Protein AF-0000000075969179 (afdb_homodimer)

Foldseek 3Di:
DDPPPPVAKDWQDKCVVQNFADVRCCVRQQPDFAWKWKWWAFPPGWIKIWTAGGGDDADLFFFGAQATFIWTPPPDTDTPDGGTRFWHAHQDDPPGFHDTFGDDDPVQTQWGQHNGNQWIDGRNNITGTDIMIMMGDDDPDDPVVVVVVVVVVVVVVVVVVVVVVVVVCCVVCVVVVVVVVVVVVVVVD/DDPPPPVAKDWQDKCVVQNFADVRCCVRQQPDFAWKWKWWAFPPGWIKIWTAGGGDDADLFFFGAQATFIWTPPPDTDTPDGGTRFWHAHQDDPPGFHDTFGDDDPVQTQWGQHNGNQWIDGRNNITGTDIMIMMGDDDPDDPVVVVVVVVVVVVVVVVVVVVVVVVVCCVVCVVVVVVVVVVVVVVVD

Solvent-accessible surface area (backbone atoms only — not comparable to full-atom values): 19592 Å² total; per-residue (Å²): 138,76,46,72,50,68,87,66,52,41,83,47,40,44,20,88,81,67,44,76,32,54,66,52,48,49,68,43,44,51,75,45,88,31,22,31,40,37,37,41,32,29,53,93,68,32,28,34,33,42,38,36,63,46,45,64,58,81,36,99,53,63,34,62,49,65,56,15,34,38,31,31,50,31,68,49,63,33,69,71,45,72,28,49,40,21,38,33,26,19,87,75,63,77,98,46,82,43,24,44,33,32,30,80,39,85,91,64,30,44,32,39,27,39,57,69,45,48,37,36,22,51,51,76,39,78,24,49,42,74,40,43,38,31,33,36,57,44,68,93,62,51,68,69,57,23,51,50,50,51,51,49,52,54,51,49,29,52,50,51,51,50,52,49,53,50,50,48,46,33,69,74,34,49,64,57,46,50,47,52,57,55,49,52,58,58,66,78,103,136,76,46,73,49,69,87,67,52,41,82,45,40,44,21,88,82,68,43,77,31,55,68,50,45,51,67,40,45,52,75,43,87,32,21,31,41,37,36,38,32,30,52,91,68,32,27,35,33,40,36,35,62,46,45,64,60,81,38,98,54,62,33,62,50,63,56,16,35,36,32,31,50,31,68,49,60,34,70,70,45,72,28,50,38,21,38,34,26,19,89,75,63,80,97,47,84,43,25,44,35,32,30,81,40,86,90,63,29,43,32,39,27,38,57,71,44,48,38,36,22,50,51,76,40,80,24,50,43,74,41,43,39,29,32,36,57,45,68,94,61,51,67,69,58,24,51,51,51,50,51,49,51,54,52,49,29,53,50,50,50,50,51,49,53,49,51,48,47,35,70,75,34,49,63,58,44,51,49,51,57,54,49,53,58,60,66,78,105

Structure (mmCIF, N/CA/C/O backbone):
data_AF-0000000075969179-model_v1
#
loop_
_entity.id
_entity.type
_entity.pdbx_description
1 polymer 'TLDc domain-containing protein'
#
loop_
_atom_site.group_PDB
_atom_site.id
_atom_site.type_symbol
_atom_site.label_atom_id
_atom_site.label_alt_id
_atom_site.label_comp_id
_atom_site.label_asym_id
_atom_site.label_entity_id
_atom_site.label_seq_id
_atom_site.pdbx_PDB_ins_code
_atom_site.Cartn_x
_atom_site.Cartn_y
_atom_site.Cartn_z
_atom_site.occupancy
_atom_site.B_iso_or_equiv
_atom_site.auth_seq_id
_atom_site.auth_comp_id
_atom_site.auth_asym_id
_atom_site.auth_atom_id
_atom_site.pdbx_PDB_model_num
ATOM 1 N N . MET A 1 1 ? -0.265 6.973 -24.328 1 23.42 1 MET A N 1
ATOM 2 C CA . MET A 1 1 ? 0.681 6.082 -23.672 1 23.42 1 MET A CA 1
ATOM 3 C C . MET A 1 1 ? 0.375 5.973 -22.172 1 23.42 1 MET A C 1
ATOM 5 O O . MET A 1 1 ? 0.407 6.973 -21.453 1 23.42 1 MET A O 1
ATOM 9 N N . GLY A 1 2 ? -0.542 5.09 -21.688 1 31.56 2 GLY A N 1
ATOM 10 C CA . GLY A 1 2 ? -1.578 4.871 -20.688 1 31.56 2 GLY A CA 1
ATOM 11 C C . GLY A 1 2 ? -1.031 4.723 -19.281 1 31.56 2 GLY A C 1
ATOM 12 O O . GLY A 1 2 ? 0.022 4.117 -19.078 1 31.56 2 GLY A O 1
ATOM 13 N N . LEU A 1 3 ? -1.082 5.77 -18.453 1 37.41 3 LEU A N 1
ATOM 14 C CA . LEU A 1 3 ? -0.806 5.852 -17.031 1 37.41 3 LEU A CA 1
ATOM 15 C C . LEU A 1 3 ? -1.217 4.562 -16.328 1 37.41 3 LEU A C 1
ATOM 17 O O . LEU A 1 3 ? -2.398 4.211 -16.297 1 37.41 3 LEU A O 1
ATOM 21 N N . ILE A 1 4 ? -0.575 3.43 -16.594 1 42.53 4 ILE A N 1
ATOM 22 C CA . ILE A 1 4 ? -1.149 2.133 -16.25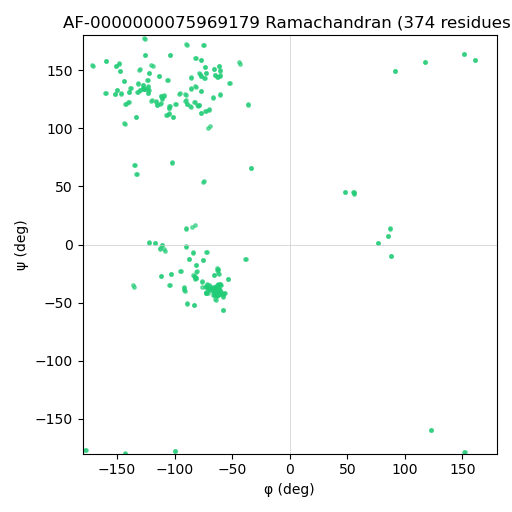 1 42.53 4 ILE A CA 1
ATOM 23 C C . ILE A 1 4 ? -1.022 1.892 -14.742 1 42.53 4 ILE A C 1
ATOM 25 O O . ILE A 1 4 ? 0.087 1.772 -14.219 1 42.53 4 ILE A O 1
ATOM 29 N N . CYS A 1 5 ? -1.586 2.965 -13.719 1 53.72 5 CYS A N 1
ATOM 30 C CA . CYS A 1 5 ? -2.01 2.303 -12.492 1 53.72 5 CYS A CA 1
ATOM 31 C C . CYS A 1 5 ? -2.777 1.022 -12.797 1 53.72 5 CYS A C 1
ATOM 33 O O . CYS A 1 5 ? -3.203 0.806 -13.938 1 53.72 5 CYS A O 1
ATOM 35 N N . PRO A 1 6 ? -2.746 0.126 -11.797 1 59.62 6 PRO A N 1
ATOM 36 C CA . PRO A 1 6 ? -3.609 -0.995 -12.18 1 59.62 6 PRO A CA 1
ATOM 37 C C . PRO A 1 6 ? -4.848 -0.549 -12.953 1 59.62 6 PRO A C 1
ATOM 39 O O . PRO A 1 6 ? -5.41 0.51 -12.672 1 59.62 6 PRO A O 1
ATOM 42 N N . SER A 1 7 ? -4.957 -1.032 -14.109 1 61.38 7 SER A N 1
ATOM 43 C CA . SER A 1 7 ? -5.906 -0.65 -15.148 1 61.38 7 SER A CA 1
ATOM 44 C C . SER A 1 7 ? -7.273 -0.332 -14.555 1 61.38 7 SER A C 1
ATOM 46 O O . SER A 1 7 ? -8.062 0.401 -15.164 1 61.38 7 SER A O 1
ATOM 48 N N . HIS A 1 8 ? -7.473 -0.67 -13.305 1 72 8 HIS A N 1
ATOM 49 C CA . HIS A 1 8 ? -8.836 -0.497 -12.812 1 72 8 HIS A CA 1
ATOM 50 C C . HIS A 1 8 ? -8.914 0.632 -11.789 1 72 8 HIS A C 1
ATOM 52 O O . HIS A 1 8 ? -10 0.965 -11.305 1 72 8 HIS A O 1
ATOM 58 N N . TRP A 1 9 ? -7.832 1.282 -11.477 1 79.38 9 TRP A N 1
ATOM 59 C CA . TRP A 1 9 ? -7.879 2.385 -10.516 1 79.38 9 TRP A CA 1
ATOM 60 C C . TRP A 1 9 ? -8.406 3.654 -11.18 1 79.38 9 TRP A C 1
ATOM 62 O O . TRP A 1 9 ? -8.188 3.883 -12.367 1 79.38 9 TRP A O 1
ATOM 72 N N . VAL A 1 10 ? -9.125 4.484 -10.406 1 85.06 10 VAL A N 1
ATOM 73 C CA . VAL A 1 10 ? -9.68 5.727 -10.93 1 85.06 10 VAL A CA 1
ATOM 74 C C . VAL A 1 10 ? -9.188 6.906 -10.094 1 85.06 10 VAL A C 1
ATOM 76 O O . VAL A 1 10 ? -9.125 6.82 -8.859 1 85.06 10 VAL A O 1
ATOM 79 N N . LEU A 1 11 ? -8.734 7.961 -10.773 1 88.62 11 LEU A N 1
ATOM 80 C CA . LEU A 1 11 ? -8.367 9.195 -10.086 1 88.62 11 LEU A CA 1
ATOM 81 C C . LEU A 1 11 ? -9.602 9.938 -9.594 1 88.62 11 LEU A C 1
ATOM 83 O O . LEU A 1 11 ? -10.406 10.422 -10.398 1 88.62 11 LEU A O 1
ATOM 87 N N . LEU A 1 12 ? -9.75 10.055 -8.336 1 93.31 12 LEU A N 1
ATOM 88 C CA . LEU A 1 12 ? -10.922 10.703 -7.746 1 93.31 12 LEU A CA 1
ATOM 89 C C . LEU A 1 12 ? -10.672 12.188 -7.527 1 93.31 12 LEU A C 1
ATOM 91 O O . LEU A 1 12 ? -11.594 13 -7.664 1 93.31 12 LEU A O 1
ATOM 95 N N . TYR A 1 13 ? -9.461 12.523 -7.141 1 95.25 13 TYR A N 1
ATOM 96 C CA . TYR A 1 13 ? -9.117 13.891 -6.758 1 95.25 13 TYR A CA 1
ATOM 97 C C . TYR A 1 13 ? -7.641 14.172 -7.027 1 95.25 13 TYR A C 1
ATOM 99 O O . TYR A 1 13 ? -6.773 13.367 -6.684 1 95.25 13 TYR A O 1
ATOM 107 N N . ASN A 1 14 ? -7.371 15.219 -7.676 1 93.75 14 ASN A N 1
ATOM 108 C CA . ASN A 1 14 ? -6.043 15.781 -7.895 1 93.75 14 ASN A CA 1
ATOM 109 C C . ASN A 1 14 ? -6.023 17.281 -7.637 1 93.75 14 ASN A C 1
ATOM 111 O O . ASN A 1 14 ? -6.574 18.062 -8.422 1 93.75 14 ASN A O 1
ATOM 115 N N . SER A 1 15 ? -5.395 17.547 -6.605 1 95.81 15 SER A N 1
ATOM 116 C CA . SER A 1 15 ? -5.445 18.938 -6.176 1 95.81 15 SER A CA 1
ATOM 117 C C . SER A 1 15 ? -4.738 19.859 -7.172 1 95.81 15 SER A C 1
ATOM 119 O O . SER A 1 15 ? -4.988 21.062 -7.199 1 95.81 15 SER A O 1
ATOM 121 N N . ARG A 1 16 ? -3.805 19.391 -7.922 1 92.06 16 ARG A N 1
ATOM 122 C CA . ARG A 1 16 ? -3.152 20.203 -8.938 1 92.06 16 ARG A CA 1
ATOM 123 C C . ARG A 1 16 ? -4.156 20.688 -9.984 1 92.06 16 ARG A C 1
ATOM 125 O O . ARG A 1 16 ? -4.039 21.812 -10.492 1 92.06 16 ARG A O 1
ATOM 132 N N . ASP A 1 17 ? -5.09 19.875 -10.234 1 93.31 17 ASP A N 1
ATOM 133 C CA . ASP A 1 17 ? -6.102 20.188 -11.234 1 93.31 17 ASP A CA 1
ATOM 134 C C . ASP A 1 17 ? -7.305 20.875 -10.602 1 93.31 17 ASP A C 1
ATOM 136 O O . ASP A 1 17 ? -7.867 21.812 -11.18 1 93.31 17 ASP A O 1
ATOM 140 N N . GLN A 1 18 ? -7.664 20.406 -9.406 1 96.12 18 GLN A N 1
ATOM 141 C CA . GLN A 1 18 ? -8.961 20.781 -8.852 1 96.12 18 GLN A CA 1
ATOM 142 C C . GLN A 1 18 ? -8.797 21.75 -7.676 1 96.12 18 GLN A C 1
ATOM 144 O O . GLN A 1 18 ? -9.789 22.219 -7.117 1 96.12 18 GLN A O 1
ATOM 149 N N . GLY A 1 19 ? -7.516 21.969 -7.305 1 96.5 19 GLY A N 1
ATOM 150 C CA . GLY A 1 19 ? -7.25 22.875 -6.199 1 96.5 19 GLY A CA 1
ATOM 151 C C . GLY A 1 19 ? -7.188 22.188 -4.855 1 96.5 19 GLY A C 1
ATOM 152 O O . GLY A 1 19 ? -7.867 21.172 -4.645 1 96.5 19 GLY A O 1
ATOM 153 N N . LEU A 1 20 ? -6.387 22.75 -4.008 1 97.12 20 LEU A N 1
ATOM 154 C CA . LEU A 1 20 ? -6.25 22.234 -2.648 1 97.12 20 LEU A CA 1
ATOM 155 C C . LEU A 1 20 ? -7.316 22.828 -1.732 1 97.12 20 LEU A C 1
ATOM 157 O O . LEU A 1 20 ? -7.562 24.031 -1.76 1 97.12 20 LEU A O 1
ATOM 161 N N . GLY A 1 21 ? -7.969 21.938 -0.895 1 97.94 21 GLY A N 1
ATOM 162 C CA . GLY A 1 21 ? -8.945 22.422 0.064 1 97.94 21 GLY A CA 1
ATOM 163 C C . GLY A 1 21 ? -9.883 21.328 0.562 1 97.94 21 GLY A C 1
ATOM 164 O O . GLY A 1 21 ? -10.164 20.375 -0.154 1 97.94 21 GLY A O 1
ATOM 165 N N . ALA A 1 22 ? -10.445 21.625 1.694 1 97.56 22 ALA A N 1
ATOM 166 C CA . ALA A 1 22 ? -11.32 20.641 2.328 1 97.56 22 ALA A CA 1
ATOM 167 C C . ALA A 1 22 ? -12.578 20.422 1.5 1 97.56 22 ALA A C 1
ATOM 169 O O . ALA A 1 22 ? -13.008 19.281 1.303 1 97.56 22 ALA A O 1
ATOM 170 N N . ASN A 1 23 ? -13.141 21.453 1.025 1 96.56 23 ASN A N 1
ATOM 171 C CA . ASN A 1 23 ? -14.367 21.344 0.245 1 96.56 23 ASN A CA 1
ATOM 172 C C . ASN A 1 23 ? -14.141 20.578 -1.054 1 96.56 23 ASN A C 1
ATOM 174 O O . ASN A 1 23 ? -14.969 19.75 -1.446 1 96.56 23 ASN A O 1
ATOM 178 N N . ARG A 1 24 ? -13.086 20.969 -1.727 1 97.12 24 ARG A N 1
ATOM 179 C CA . ARG A 1 24 ? -12.75 20.266 -2.961 1 97.12 24 ARG A CA 1
ATOM 180 C C . ARG A 1 24 ? -12.469 18.797 -2.693 1 97.12 24 ARG A C 1
ATOM 182 O O . ARG A 1 24 ? -12.938 17.922 -3.43 1 97.12 24 ARG A O 1
ATOM 189 N N . PHE A 1 25 ? -11.766 18.516 -1.659 1 98 25 PHE A N 1
ATOM 190 C CA . PHE A 1 25 ? -11.477 17.141 -1.267 1 98 25 PHE A CA 1
ATOM 191 C C . PHE A 1 25 ? -12.758 16.344 -1.044 1 98 25 PHE A C 1
ATOM 193 O O . PHE A 1 25 ? -12.969 15.305 -1.657 1 98 25 PHE A O 1
ATOM 200 N N . THR A 1 26 ? -13.578 16.859 -0.167 1 97.62 26 THR A N 1
ATOM 201 C CA . THR A 1 26 ? -14.789 16.125 0.206 1 97.62 26 THR A CA 1
ATOM 202 C C . THR A 1 26 ? -15.711 15.969 -0.997 1 97.62 26 THR A C 1
ATOM 204 O O . THR A 1 26 ? -16.328 14.914 -1.181 1 97.62 26 THR A O 1
ATOM 207 N N . HIS A 1 27 ? -15.781 16.953 -1.851 1 97.06 27 HIS A N 1
ATOM 208 C CA . HIS A 1 27 ? -16.625 16.922 -3.037 1 97.06 27 HIS A CA 1
ATOM 209 C C . HIS A 1 27 ? -16.234 15.766 -3.959 1 97.06 27 HIS A C 1
ATOM 211 O O . HIS A 1 27 ? -17.109 15.109 -4.527 1 97.06 27 HIS A O 1
ATOM 217 N N . HIS A 1 28 ? -15.031 15.516 -4.082 1 97.19 28 HIS A N 1
ATOM 218 C CA . HIS A 1 28 ? -14.547 14.562 -5.074 1 97.19 28 HIS A CA 1
ATOM 219 C C . HIS A 1 28 ? -14.367 13.172 -4.469 1 97.19 28 HIS A C 1
ATOM 221 O O . HIS A 1 28 ? -14.453 12.164 -5.172 1 97.19 28 HIS A O 1
ATOM 227 N N . VAL A 1 29 ? -14.203 13.078 -3.166 1 97.31 29 VAL A N 1
ATOM 228 C CA . VAL A 1 29 ? -13.742 11.828 -2.559 1 97.31 29 VAL A CA 1
ATOM 229 C C . VAL A 1 29 ? -14.914 11.125 -1.882 1 97.31 29 VAL A C 1
ATOM 231 O O . VAL A 1 29 ? -15.023 9.898 -1.937 1 97.31 29 VAL A O 1
ATOM 234 N N . LEU A 1 30 ? -15.828 11.844 -1.316 1 96.5 30 LEU A N 1
ATOM 235 C CA . LEU A 1 30 ? -16.828 11.25 -0.444 1 96.5 30 LEU A CA 1
ATOM 236 C C . LEU A 1 30 ? -17.891 10.5 -1.258 1 96.5 30 LEU A C 1
ATOM 238 O O . LEU A 1 30 ? -18.641 9.688 -0.716 1 96.5 30 LEU A O 1
ATOM 242 N N . ASN A 1 31 ? -17.922 10.703 -2.516 1 92.94 31 ASN A N 1
ATOM 243 C CA . ASN A 1 31 ? -18.922 10.016 -3.33 1 92.94 31 ASN A CA 1
ATOM 244 C C . ASN A 1 31 ? -18.422 8.648 -3.793 1 92.94 31 ASN A C 1
ATOM 246 O O . ASN A 1 31 ? -19.188 7.871 -4.367 1 92.94 31 ASN A O 1
ATOM 250 N N . TYR A 1 32 ? -17.266 8.438 -3.646 1 93.19 32 TYR A N 1
ATOM 251 C CA . TYR A 1 32 ? -16.703 7.137 -4.008 1 93.19 32 TYR A CA 1
ATOM 252 C C . TYR A 1 32 ? -16.922 6.121 -2.889 1 93.19 32 TYR A C 1
ATOM 254 O O . TYR A 1 32 ? -16.484 6.34 -1.757 1 93.19 32 TYR A O 1
ATOM 262 N N . ARG A 1 33 ? -17.594 5 -3.221 1 89.62 33 ARG A N 1
ATOM 263 C CA . ARG A 1 33 ? -17.969 4 -2.225 1 89.62 33 ARG A CA 1
ATOM 264 C C . ARG A 1 33 ? -17.031 2.791 -2.287 1 89.62 33 ARG A C 1
ATOM 266 O O . ARG A 1 33 ? -17.469 1.683 -2.604 1 89.62 33 ARG A O 1
ATOM 273 N N . GLY A 1 34 ? -15.82 2.951 -1.893 1 88.88 34 GLY A N 1
ATOM 274 C CA . GLY A 1 34 ? -14.875 1.843 -1.932 1 88.88 34 GLY A CA 1
ATOM 275 C C . GLY A 1 34 ? -13.516 2.195 -1.363 1 88.88 34 GLY A C 1
ATOM 276 O O . GLY A 1 34 ? -13.336 3.271 -0.788 1 88.88 34 GLY A O 1
ATOM 277 N N . PRO A 1 35 ? -12.586 1.202 -1.449 1 90.81 35 PRO A N 1
ATOM 278 C CA . PRO A 1 35 ? -11.227 1.442 -0.971 1 90.81 35 PRO A CA 1
ATOM 279 C C . PRO A 1 35 ? -10.492 2.51 -1.782 1 90.81 35 PRO A C 1
ATOM 281 O O . PRO A 1 35 ? -10.742 2.652 -2.984 1 90.81 35 PRO A O 1
ATOM 284 N N . SER A 1 36 ? -9.664 3.256 -1.126 1 92 36 SER A N 1
ATOM 285 C CA . SER A 1 36 ? -8.953 4.332 -1.81 1 92 36 SER A CA 1
ATOM 286 C C . SER A 1 36 ? -7.574 4.559 -1.198 1 92 36 SER A C 1
ATOM 288 O O . SER A 1 36 ? -7.32 4.156 -0.06 1 92 36 SER A O 1
ATOM 290 N N . LEU A 1 37 ? -6.699 5.098 -1.964 1 90.5 37 LEU A N 1
ATOM 291 C CA . LEU A 1 37 ? -5.387 5.578 -1.546 1 90.5 37 LEU A CA 1
ATOM 292 C C . LEU A 1 37 ? -5.309 7.098 -1.649 1 90.5 37 LEU A C 1
ATOM 294 O O . LEU A 1 37 ? -5.566 7.668 -2.713 1 90.5 37 LEU A O 1
ATOM 298 N N . THR A 1 38 ? -5.027 7.734 -0.549 1 96.12 38 THR A N 1
ATOM 299 C CA . THR A 1 38 ? -4.828 9.18 -0.508 1 96.12 38 THR A CA 1
ATOM 300 C C . THR A 1 38 ? -3.348 9.516 -0.377 1 96.12 38 THR A C 1
ATOM 302 O O . THR A 1 38 ? -2.732 9.242 0.655 1 96.12 38 THR A O 1
ATOM 305 N N . PHE A 1 39 ? -2.82 10.094 -1.376 1 93.5 39 PHE A N 1
ATOM 306 C CA . PHE A 1 39 ? -1.424 10.508 -1.379 1 93.5 39 PHE A CA 1
ATOM 307 C C . PHE A 1 39 ? -1.298 11.977 -0.98 1 93.5 39 PHE A C 1
ATOM 309 O O . PHE A 1 39 ? -2.01 12.836 -1.51 1 93.5 39 PHE A O 1
ATOM 316 N N . LEU A 1 40 ? -0.433 12.234 -0.042 1 96.88 40 LEU A N 1
ATOM 317 C CA . LEU A 1 40 ? -0.153 13.57 0.461 1 96.88 40 LEU A CA 1
ATOM 318 C C . LEU A 1 40 ? 1.286 13.977 0.162 1 96.88 40 LEU A C 1
ATOM 320 O O . LEU A 1 40 ? 2.227 13.305 0.585 1 96.88 40 LEU A O 1
ATOM 324 N N . GLN A 1 41 ? 1.357 15.062 -0.518 1 95.12 41 GLN A N 1
ATOM 325 C CA . GLN A 1 41 ? 2.684 15.586 -0.835 1 95.12 41 GLN A CA 1
ATOM 326 C C . GLN A 1 41 ? 3.027 16.781 0.038 1 95.12 41 GLN A C 1
ATOM 328 O O . GLN A 1 41 ? 2.303 17.781 0.041 1 95.12 41 GLN A O 1
ATOM 333 N N . GLY A 1 42 ? 4.082 16.609 0.78 1 95.88 42 GLY A N 1
ATOM 334 C CA . GLY A 1 42 ? 4.562 17.719 1.604 1 95.88 42 GLY A CA 1
ATOM 335 C C . GLY A 1 42 ? 5.793 18.391 1.033 1 95.88 42 GLY A C 1
ATOM 336 O O . GLY A 1 42 ? 6.441 17.859 0.135 1 95.88 42 GLY A O 1
ATOM 337 N N . GLU A 1 43 ? 6.027 19.562 1.543 1 96.31 43 GLU A N 1
ATOM 338 C CA . GLU A 1 43 ? 7.246 20.297 1.187 1 96.31 43 GLU A CA 1
ATOM 339 C C . GLU A 1 43 ? 8.492 19.5 1.591 1 96.31 43 GLU A C 1
ATOM 341 O O . GLU A 1 43 ? 8.461 18.734 2.555 1 96.31 43 GLU A O 1
ATOM 346 N N . GLY A 1 44 ? 9.555 19.703 0.814 1 90.69 44 GLY A N 1
ATOM 347 C CA . GLY A 1 44 ? 10.797 19.031 1.133 1 90.69 44 GLY A CA 1
ATOM 348 C C . GLY A 1 44 ? 10.883 17.625 0.559 1 90.69 44 GLY A C 1
ATOM 349 O O . GLY A 1 44 ? 11.758 16.844 0.929 1 90.69 44 GLY A O 1
ATOM 350 N N . GLY A 1 45 ? 9.922 17.266 -0.253 1 88.25 45 GLY A N 1
ATOM 351 C CA . GLY A 1 45 ? 9.992 16 -0.975 1 88.25 45 GLY A CA 1
ATOM 352 C C . GLY A 1 45 ? 9.438 14.828 -0.187 1 88.25 45 GLY A C 1
ATOM 353 O O . GLY A 1 45 ? 9.664 13.672 -0.541 1 88.25 45 GLY A O 1
ATOM 354 N N . VAL A 1 46 ? 8.695 15.125 0.907 1 91.19 46 VAL A N 1
ATOM 355 C CA . VAL A 1 46 ? 8.086 14.039 1.672 1 91.19 46 VAL A CA 1
ATOM 356 C C . VAL A 1 46 ? 6.742 13.656 1.059 1 91.19 46 VAL A C 1
ATOM 358 O O . VAL A 1 46 ? 6.051 14.508 0.492 1 91.19 46 VAL A O 1
ATOM 361 N N . GLU A 1 47 ? 6.457 12.383 1.098 1 93.25 47 GLU A N 1
ATOM 362 C CA . GLU A 1 47 ? 5.188 11.867 0.59 1 93.25 47 GLU A CA 1
ATOM 363 C C . GLU A 1 47 ? 4.617 10.797 1.515 1 93.25 47 GLU A C 1
ATOM 365 O O . GLU A 1 47 ? 5.34 9.906 1.966 1 93.25 47 GLU A O 1
ATOM 370 N N . PHE A 1 48 ? 3.328 10.922 1.765 1 95.25 48 PHE A N 1
ATOM 371 C CA . PHE A 1 48 ? 2.619 9.961 2.605 1 95.25 48 PHE A CA 1
ATOM 372 C C . PHE A 1 48 ? 1.406 9.398 1.876 1 95.25 48 PHE A C 1
ATOM 374 O O . PHE A 1 48 ? 0.965 9.953 0.869 1 95.25 48 PHE A O 1
ATOM 381 N N . CYS A 1 49 ? 0.925 8.297 2.395 1 94.12 49 CYS A N 1
ATOM 382 C CA . CYS A 1 49 ? -0.276 7.676 1.852 1 94.12 49 CYS A CA 1
ATOM 383 C C . CYS A 1 49 ? -1.175 7.16 2.969 1 94.12 49 CYS A C 1
ATOM 385 O O . CYS A 1 49 ? -0.693 6.562 3.936 1 94.12 49 CYS A O 1
ATOM 387 N N . ILE A 1 50 ? -2.367 7.492 2.869 1 97.25 50 ILE A N 1
ATOM 388 C CA . ILE A 1 50 ? -3.404 6.91 3.711 1 97.25 50 ILE A CA 1
ATOM 389 C C . ILE A 1 50 ? -4.223 5.902 2.902 1 97.25 50 ILE A C 1
ATOM 391 O O . ILE A 1 50 ? -4.855 6.266 1.909 1 97.25 50 ILE A O 1
ATOM 395 N N . ALA A 1 51 ? -4.156 4.711 3.342 1 93.69 51 ALA A N 1
ATOM 396 C CA . ALA A 1 51 ? -4.914 3.654 2.678 1 93.69 51 ALA A CA 1
ATOM 397 C C . ALA A 1 51 ? -6.207 3.352 3.432 1 93.69 51 ALA A C 1
ATOM 399 O O . ALA A 1 51 ? -6.172 2.941 4.594 1 93.69 51 ALA A O 1
ATOM 400 N N . ALA A 1 52 ? -7.281 3.51 2.781 1 95.25 52 ALA A N 1
ATOM 401 C CA . ALA A 1 52 ? -8.602 3.23 3.34 1 95.25 52 ALA A CA 1
ATOM 402 C C . ALA A 1 52 ? -9.242 2.02 2.662 1 95.25 52 ALA A C 1
ATOM 404 O O . ALA A 1 52 ? -9.391 1.996 1.438 1 95.25 52 ALA A O 1
ATOM 405 N N . THR A 1 53 ? -9.664 1.087 3.486 1 89.12 53 THR A N 1
ATOM 406 C CA . THR A 1 53 ? -10.242 -0.129 2.924 1 89.12 53 THR A CA 1
ATOM 407 C C . THR A 1 53 ? -11.703 0.093 2.539 1 89.12 53 THR A C 1
ATOM 409 O O . THR A 1 53 ? -12.281 -0.698 1.789 1 89.12 53 THR A O 1
ATOM 412 N N . ASP A 1 54 ? -12.305 1.177 3.086 1 90.69 54 ASP A N 1
ATOM 413 C CA . ASP A 1 54 ? -13.695 1.531 2.838 1 90.69 54 ASP A CA 1
ATOM 414 C C . ASP A 1 54 ? -13.82 2.975 2.354 1 90.69 54 ASP A C 1
ATOM 416 O O . ASP A 1 54 ? -12.812 3.674 2.209 1 90.69 54 ASP A O 1
ATOM 420 N N . GLU A 1 55 ? -15.078 3.344 2.059 1 93.38 55 GLU A N 1
ATOM 421 C CA . GLU A 1 55 ? -15.328 4.73 1.673 1 93.38 55 GLU A CA 1
ATOM 422 C C . GLU A 1 55 ? -14.938 5.691 2.789 1 93.38 55 GLU A C 1
ATOM 424 O O . GLU A 1 55 ? -15.062 5.367 3.973 1 93.38 55 GLU A O 1
ATOM 429 N N . TRP A 1 56 ? -14.43 6.844 2.381 1 96.75 56 TRP A N 1
ATOM 430 C CA . TRP A 1 56 ? -14.219 7.91 3.352 1 96.75 56 TRP A CA 1
ATOM 431 C C . TRP A 1 56 ? -15.531 8.359 3.973 1 96.75 56 TRP A C 1
ATOM 433 O O . TRP A 1 56 ? -16.562 8.414 3.289 1 96.75 56 TRP A O 1
ATOM 443 N N . LYS A 1 57 ? -15.477 8.703 5.254 1 96.06 57 LYS A N 1
ATOM 444 C CA . LYS A 1 57 ? -16.641 9.141 6.012 1 96.06 57 LYS A CA 1
ATOM 445 C C . LYS A 1 57 ? -16.344 10.414 6.801 1 96.06 57 LYS A C 1
ATOM 447 O O . LYS A 1 57 ? -15.289 10.523 7.43 1 96.06 57 LYS A O 1
ATOM 452 N N . GLU A 1 58 ? -17.203 11.297 6.656 1 96.88 58 GLU A N 1
ATOM 453 C CA . GLU A 1 58 ? -17.125 12.453 7.547 1 96.88 58 GLU A CA 1
ATOM 454 C C . GLU A 1 58 ? -17.719 12.141 8.914 1 96.88 58 GLU A C 1
ATOM 456 O O . GLU A 1 58 ? -18.891 11.766 9.023 1 96.88 58 GLU A O 1
ATOM 461 N N . SER A 1 59 ? -16.906 12.242 9.906 1 97.25 59 SER A N 1
ATOM 462 C CA . SER A 1 59 ? -17.328 11.922 11.266 1 97.25 59 SER A CA 1
ATOM 463 C C . SER A 1 59 ? -16.406 12.578 12.297 1 97.25 59 SER A C 1
ATOM 465 O O . SER A 1 59 ? -15.281 12.953 11.969 1 97.25 59 SER A O 1
ATOM 467 N N . ASN A 1 60 ? -16.953 12.742 13.531 1 97.62 60 ASN A N 1
ATOM 468 C CA . ASN A 1 60 ? -16.094 13.156 14.633 1 97.62 60 ASN A CA 1
ATOM 469 C C . ASN A 1 60 ? -15.508 11.945 15.359 1 97.62 60 ASN A C 1
ATOM 471 O O . ASN A 1 60 ? -14.953 12.086 16.453 1 97.62 60 ASN A O 1
ATOM 475 N N . HIS A 1 61 ? -15.617 10.766 14.727 1 98 61 HIS A N 1
ATOM 476 C CA . HIS A 1 61 ? -15.055 9.531 15.266 1 98 61 HIS A CA 1
ATOM 477 C C . HIS A 1 61 ? -14.062 8.898 14.289 1 98 61 HIS A C 1
ATOM 479 O O . HIS A 1 61 ? -14.258 8.977 13.07 1 98 61 HIS A O 1
ATOM 485 N N . TYR A 1 62 ? -13.078 8.266 14.922 1 98.44 62 TYR A N 1
ATOM 486 C CA . TYR A 1 62 ? -12.164 7.473 14.109 1 98.44 62 TYR A CA 1
ATOM 487 C C . TYR A 1 62 ? -12.828 6.188 13.633 1 98.44 62 TYR A C 1
ATOM 489 O O . TYR A 1 62 ? -13.617 5.582 14.359 1 98.44 62 TYR A O 1
ATOM 497 N N . TRP A 1 63 ? -12.492 5.852 12.461 1 97.81 63 TRP A N 1
ATOM 498 C CA . TRP A 1 63 ? -13.117 4.695 11.836 1 97.81 63 TRP A CA 1
ATOM 499 C C . TRP A 1 63 ? -12.117 3.918 10.992 1 97.81 63 TRP A C 1
ATOM 501 O O . TRP A 1 63 ? -10.938 4.281 10.93 1 97.81 63 TRP A O 1
ATOM 511 N N . GLY A 1 64 ? -12.508 2.863 10.367 1 95.12 64 GLY A N 1
ATOM 512 C CA . GLY A 1 64 ? -11.695 2.037 9.5 1 95.12 64 GLY A CA 1
ATOM 513 C C . GLY A 1 64 ? -11.531 0.614 10 1 95.12 64 GLY A C 1
ATOM 514 O O . GLY A 1 64 ? -11.609 0.363 11.203 1 95.12 64 GLY A O 1
ATOM 515 N N . HIS A 1 65 ? -11.227 -0.285 9.109 1 90.44 65 HIS A N 1
ATOM 516 C CA . HIS A 1 65 ? -11.031 -1.695 9.43 1 90.44 65 HIS A CA 1
ATOM 517 C C . HIS A 1 65 ? -9.547 -2.037 9.547 1 90.44 65 HIS A C 1
ATOM 519 O O . HIS A 1 65 ? -8.695 -1.155 9.43 1 90.44 65 HIS A O 1
ATOM 525 N N . ASP A 1 66 ? -9.234 -3.338 9.797 1 88.56 66 ASP A N 1
ATOM 526 C CA . ASP A 1 66 ? -7.895 -3.816 10.133 1 88.56 66 ASP A CA 1
ATOM 527 C C . ASP A 1 66 ? -6.914 -3.545 8.992 1 88.56 66 ASP A C 1
ATOM 529 O O . ASP A 1 66 ? -5.719 -3.367 9.219 1 88.56 66 ASP A O 1
ATOM 533 N N . GLY A 1 67 ? -7.387 -3.361 7.797 1 84.81 67 GLY A N 1
ATOM 534 C CA . GLY A 1 67 ? -6.512 -3.227 6.641 1 84.81 67 GLY A CA 1
ATOM 535 C C . GLY A 1 67 ? -6.109 -1.792 6.359 1 84.81 67 GLY A C 1
ATOM 536 O O . GLY A 1 67 ? -5.281 -1.533 5.484 1 84.81 67 GLY A O 1
ATOM 537 N N . CYS A 1 68 ? -6.598 -0.858 7.117 1 93.81 68 CYS A N 1
ATOM 538 C CA . CYS A 1 68 ? -6.242 0.543 6.922 1 93.81 68 CYS A CA 1
ATOM 539 C C . CYS A 1 68 ? -4.816 0.815 7.387 1 93.81 68 CYS A C 1
ATOM 541 O O . CYS A 1 68 ? -4.324 0.16 8.305 1 93.81 68 CYS A O 1
ATOM 543 N N . MET A 1 69 ? -4.133 1.812 6.672 1 94.25 69 MET A N 1
ATOM 544 C CA . MET A 1 69 ? -2.719 2.029 6.957 1 94.25 69 MET A CA 1
ATOM 545 C C . MET A 1 69 ? -2.326 3.479 6.691 1 94.25 69 MET A C 1
ATOM 547 O O . MET A 1 69 ? -2.953 4.156 5.875 1 94.25 69 MET A O 1
ATOM 551 N N . VAL A 1 70 ? -1.281 3.832 7.441 1 96.69 70 VAL A N 1
ATOM 552 C CA . VAL A 1 70 ? -0.491 5.02 7.133 1 96.69 70 VAL A CA 1
ATOM 553 C C . VAL A 1 70 ? 0.878 4.605 6.602 1 96.69 70 VAL A C 1
ATOM 555 O O . VAL A 1 70 ? 1.573 3.795 7.219 1 96.69 70 VAL A O 1
ATOM 558 N N . ILE A 1 71 ? 1.224 5.18 5.449 1 92.12 71 ILE A N 1
ATOM 559 C CA . ILE A 1 71 ? 2.482 4.816 4.812 1 92.12 71 ILE A CA 1
ATOM 560 C C . ILE A 1 71 ? 3.305 6.074 4.535 1 92.12 71 ILE A C 1
ATOM 562 O O . ILE A 1 71 ? 2.768 7.086 4.086 1 92.12 71 ILE A O 1
ATOM 566 N N . GLN A 1 72 ? 4.586 5.988 4.891 1 92.06 72 GLN A N 1
ATOM 567 C CA . GLN A 1 72 ? 5.523 6.949 4.316 1 92.06 72 GLN A CA 1
ATOM 568 C C . GLN A 1 72 ? 6.102 6.434 3.002 1 92.06 72 GLN A C 1
ATOM 570 O O . GLN A 1 72 ? 6.691 5.352 2.961 1 92.06 72 GLN A O 1
ATOM 575 N N . ILE A 1 73 ? 5.871 7.191 2.014 1 88 73 ILE A N 1
ATOM 576 C CA . ILE A 1 73 ? 6.367 6.805 0.698 1 88 73 ILE A CA 1
ATOM 577 C C . ILE A 1 73 ? 7.773 7.359 0.49 1 88 73 ILE A C 1
ATOM 579 O O . ILE A 1 73 ? 8.68 6.633 0.076 1 88 73 ILE A O 1
ATOM 583 N N . LEU A 1 74 ? 7.871 8.633 0.744 1 87.5 74 LEU A N 1
ATOM 584 C CA . LEU A 1 74 ? 9.156 9.32 0.676 1 87.5 74 LEU A CA 1
ATOM 585 C C . LEU A 1 74 ? 9.477 10.008 2 1 87.5 74 LEU A C 1
ATOM 587 O O . LEU A 1 74 ? 8.578 10.523 2.668 1 87.5 74 LEU A O 1
ATOM 591 N N . PRO A 1 75 ? 10.664 10.008 2.443 1 86.38 75 PRO A N 1
ATOM 592 C CA . PRO A 1 75 ? 11.883 9.656 1.708 1 86.38 75 PRO A CA 1
ATOM 593 C C . PRO A 1 75 ? 12.125 8.148 1.659 1 86.38 75 PRO A C 1
ATOM 595 O O . PRO A 1 75 ? 12.836 7.66 0.774 1 86.38 75 PRO A O 1
ATOM 598 N N . LEU A 1 76 ? 11.648 7.473 2.656 1 81.69 76 LEU A N 1
ATOM 599 C CA . LEU A 1 76 ? 11.812 6.023 2.686 1 81.69 76 LEU A CA 1
ATOM 600 C C . LEU A 1 76 ? 10.469 5.332 2.904 1 81.69 76 LEU A C 1
ATOM 602 O O . LEU A 1 76 ? 9.719 5.699 3.811 1 81.69 76 LEU A O 1
ATOM 606 N N . PHE A 1 77 ? 10.328 4.363 2.115 1 80.81 77 PHE A N 1
ATOM 607 C CA . PHE A 1 77 ? 9.078 3.619 2.195 1 80.81 77 PHE A CA 1
ATOM 608 C C . PHE A 1 77 ? 8.969 2.883 3.525 1 80.81 77 PHE A C 1
ATOM 610 O O . PHE A 1 77 ? 9.883 2.141 3.906 1 80.81 77 PHE A O 1
ATOM 617 N N . GLN A 1 78 ? 7.93 3.107 4.191 1 84.81 78 GLN A N 1
ATOM 618 C CA . GLN A 1 78 ? 7.684 2.436 5.461 1 84.81 78 GLN A CA 1
ATOM 619 C C . GLN A 1 78 ? 6.203 2.477 5.828 1 84.81 78 GLN A C 1
ATOM 621 O O . GLN A 1 78 ? 5.57 3.531 5.762 1 84.81 78 GLN A O 1
ATOM 626 N N . VAL A 1 79 ? 5.691 1.298 6.176 1 88 79 VAL A N 1
ATOM 627 C CA . VAL A 1 79 ? 4.387 1.297 6.828 1 88 79 VAL A CA 1
ATOM 628 C C . VAL A 1 79 ? 4.512 1.875 8.234 1 88 79 VAL A C 1
ATOM 630 O O . VAL A 1 79 ? 5.207 1.314 9.086 1 88 79 VAL A O 1
ATOM 633 N N . VAL A 1 80 ? 3.879 2.938 8.43 1 93.31 80 VAL A N 1
ATOM 634 C CA . VAL A 1 80 ? 4.012 3.678 9.68 1 93.31 80 VAL A CA 1
ATOM 635 C C . VAL A 1 80 ? 3.084 3.082 10.734 1 93.31 80 VAL A C 1
ATOM 637 O O . VAL A 1 80 ? 3.516 2.779 11.852 1 93.31 80 VAL A O 1
ATOM 640 N N . GLU A 1 81 ? 1.828 2.928 10.414 1 95.06 81 GLU A N 1
ATOM 641 C CA . GLU A 1 81 ? 0.81 2.336 11.273 1 95.06 81 GLU A CA 1
ATOM 642 C C . GLU A 1 81 ? -0.241 1.591 10.453 1 95.06 81 GLU A C 1
ATOM 644 O O . GLU A 1 81 ? -0.498 1.939 9.297 1 95.06 81 GLU A O 1
ATOM 649 N N . GLN A 1 82 ? -0.771 0.534 11.102 1 92.12 82 GLN A N 1
ATOM 650 C CA . GLN A 1 82 ? -1.831 -0.264 10.492 1 92.12 82 GLN A CA 1
ATOM 651 C C . GLN A 1 82 ? -2.83 -0.743 11.547 1 92.12 82 GLN A C 1
ATOM 653 O O . GLN A 1 82 ? -2.443 -1.092 12.664 1 92.12 82 GLN A O 1
ATOM 658 N N . GLY A 1 83 ? -4.059 -0.709 11.156 1 93 83 GLY A N 1
ATOM 659 C CA . GLY A 1 83 ? -5.043 -1.253 12.07 1 93 83 GLY A CA 1
ATOM 660 C C . GLY A 1 83 ? -6.418 -0.625 11.914 1 93 83 GLY A C 1
ATOM 661 O O . GLY A 1 83 ? -6.641 0.173 11.008 1 93 83 GLY A O 1
ATOM 662 N N . PRO A 1 84 ? -7.328 -1.102 12.773 1 95.38 84 PRO A N 1
ATOM 663 C CA . PRO A 1 84 ? -8.68 -0.538 12.742 1 95.38 84 PRO A CA 1
ATOM 664 C C . PRO A 1 84 ? -8.758 0.834 13.414 1 95.38 84 PRO A C 1
ATOM 666 O O . PRO A 1 84 ? -7.883 1.191 14.203 1 95.38 84 PRO A O 1
ATOM 669 N N . LYS A 1 85 ? -9.82 1.653 13.062 1 97.75 85 LYS A N 1
ATOM 670 C CA . LYS A 1 85 ? -10.172 2.918 13.703 1 97.75 85 LYS A CA 1
ATOM 671 C C . LYS A 1 85 ? -8.984 3.887 13.695 1 97.75 85 LYS A C 1
ATOM 673 O O . LYS A 1 85 ? -8.68 4.504 14.719 1 97.75 85 LYS A O 1
ATOM 678 N N . ILE A 1 86 ? -8.336 3.977 12.547 1 98.25 86 ILE A N 1
ATOM 679 C CA . ILE A 1 86 ? -7.176 4.867 12.508 1 98.25 86 ILE A CA 1
ATOM 680 C C . ILE A 1 86 ? -7.477 6.059 11.602 1 98.25 86 ILE A C 1
ATOM 682 O O . ILE A 1 86 ? -6.645 6.957 11.445 1 98.25 86 ILE A O 1
ATOM 686 N N . LEU A 1 87 ? -8.664 6.121 10.914 1 98.69 87 LEU A N 1
ATOM 687 C CA . LEU A 1 87 ? -8.969 7.164 9.945 1 98.69 87 LEU A CA 1
ATOM 688 C C . LEU A 1 87 ? -9.969 8.164 10.516 1 98.69 87 LEU A C 1
ATOM 690 O O . LEU A 1 87 ? -10.875 7.781 11.258 1 98.69 87 LEU A O 1
ATOM 694 N N . TYR A 1 88 ? -9.742 9.406 10.18 1 98.81 88 TYR A N 1
ATOM 695 C CA . TYR A 1 88 ? -10.578 10.492 10.672 1 98.81 88 TYR A CA 1
ATOM 696 C C . TYR A 1 88 ? -10.695 11.602 9.633 1 98.81 88 TYR A C 1
ATOM 698 O O . TYR A 1 88 ? -9.695 12.008 9.039 1 98.81 88 TYR A O 1
ATOM 706 N N . LEU A 1 89 ? -11.883 11.992 9.359 1 98.81 89 LEU A N 1
ATOM 707 C CA . LEU A 1 89 ? -12.164 13.148 8.508 1 98.81 89 LEU A CA 1
ATOM 708 C C . LEU A 1 89 ? -13.328 13.961 9.07 1 98.81 89 LEU A C 1
ATOM 710 O O . LEU A 1 89 ? -14.422 13.43 9.273 1 98.81 89 LEU A O 1
ATOM 714 N N . ASN A 1 90 ? -13.07 15.203 9.328 1 98.69 90 ASN A N 1
ATOM 715 C CA . ASN A 1 90 ? -14.109 16.141 9.766 1 98.69 90 ASN A CA 1
ATOM 716 C C . ASN A 1 90 ? -13.898 17.531 9.164 1 98.69 90 ASN A C 1
ATOM 718 O O . ASN A 1 90 ? -12.852 18.141 9.375 1 98.69 90 ASN A O 1
ATOM 722 N N . THR A 1 91 ? -14.859 17.969 8.461 1 97.31 91 THR A N 1
ATOM 723 C CA . THR A 1 91 ? -14.742 19.297 7.891 1 97.31 91 THR A CA 1
ATOM 724 C C . THR A 1 91 ? -15.898 20.188 8.344 1 97.31 91 THR A C 1
ATOM 726 O O . THR A 1 91 ? -15.961 21.359 7.984 1 97.31 91 THR A O 1
ATOM 729 N N . SER A 1 92 ? -16.797 19.688 9.188 1 96 92 SER A N 1
ATOM 730 C CA . SER A 1 92 ? -18.047 20.438 9.398 1 96 92 SER A CA 1
ATOM 731 C C . SER A 1 92 ? -18.406 20.5 10.875 1 96 92 SER A C 1
ATOM 733 O O . SER A 1 92 ? -18.953 21.5 11.344 1 96 92 SER A O 1
ATOM 735 N N . ILE A 1 93 ? -18.156 19.516 11.648 1 96.75 93 ILE A N 1
ATOM 736 C CA . ILE A 1 93 ? -18.594 19.438 13.031 1 96.75 93 ILE A CA 1
ATOM 737 C C . ILE A 1 93 ? -17.703 20.312 13.906 1 96.75 93 ILE A C 1
ATOM 739 O O . ILE A 1 93 ? -16.516 19.984 14.102 1 96.75 93 ILE A O 1
ATOM 743 N N . ARG A 1 94 ? -18.25 21.281 14.406 1 96.12 94 ARG A N 1
ATOM 744 C CA . ARG A 1 94 ? -17.516 22.219 15.242 1 96.12 94 ARG A CA 1
ATOM 745 C C . ARG A 1 94 ? -17.203 21.609 16.609 1 96.12 94 ARG A C 1
ATOM 747 O O . ARG A 1 94 ? -17.953 20.766 17.094 1 96.12 94 ARG A O 1
ATOM 754 N N . GLY A 1 95 ? -16.125 22.078 17.219 1 96.75 95 GLY A N 1
ATOM 755 C CA . GLY A 1 95 ? -15.758 21.578 18.531 1 96.75 95 GLY A CA 1
ATOM 756 C C . GLY A 1 95 ? -14.883 20.344 18.484 1 96.75 95 GLY A C 1
ATOM 757 O O . GLY A 1 95 ? -14.406 19.859 19.516 1 96.75 95 GLY A O 1
ATOM 758 N N . TYR A 1 96 ? -14.773 19.844 17.375 1 97.88 96 TYR A N 1
ATOM 759 C CA . TYR A 1 96 ? -13.9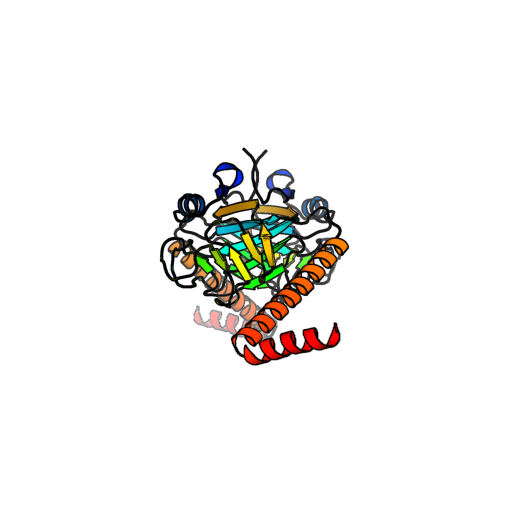06 18.688 17.156 1 97.88 96 TYR A CA 1
ATOM 760 C C . TYR A 1 96 ? -12.82 19 16.141 1 97.88 96 TYR A C 1
ATOM 762 O O . TYR A 1 96 ? -12.969 19.922 15.32 1 97.88 96 TYR A O 1
ATOM 770 N N . PRO A 1 97 ? -11.695 18.266 16.25 1 97.88 97 PRO A N 1
ATOM 771 C CA . PRO A 1 97 ? -10.648 18.531 15.258 1 97.88 97 PRO A CA 1
ATOM 772 C C . PRO A 1 97 ? -11.164 18.453 13.82 1 97.88 97 PRO A C 1
ATOM 774 O O . PRO A 1 97 ? -11.977 17.578 13.5 1 97.88 97 PRO A O 1
ATOM 777 N N . GLN A 1 98 ? -10.695 19.391 13.016 1 98.38 98 GLN A N 1
ATOM 778 C CA . GLN A 1 98 ? -11.109 19.406 11.609 1 98.38 98 GLN A CA 1
ATOM 779 C C . GLN A 1 98 ? -9.922 19.109 10.695 1 98.38 98 GLN A C 1
ATOM 781 O O . GLN A 1 98 ? -8.805 19.547 10.953 1 98.38 98 GLN A O 1
ATOM 786 N N . GLY A 1 99 ? -10.156 18.422 9.609 1 98.62 99 GLY A N 1
ATOM 787 C CA . GLY A 1 99 ? -9.141 17.984 8.664 1 98.62 99 GLY A CA 1
ATOM 788 C C . GLY A 1 99 ? -9.133 16.484 8.453 1 98.62 99 GLY A C 1
ATOM 789 O O . GLY A 1 99 ? -10.156 15.828 8.602 1 98.62 99 GLY A O 1
ATOM 790 N N . VAL A 1 100 ? -8.023 15.992 7.965 1 98.81 100 VAL A N 1
ATOM 791 C CA . VAL A 1 100 ? -7.805 14.57 7.75 1 98.81 100 VAL A CA 1
ATOM 792 C C . VAL A 1 100 ? -6.758 14.047 8.734 1 98.81 100 VAL A C 1
ATOM 794 O O . VAL A 1 100 ? -5.664 14.609 8.836 1 98.81 100 VAL A O 1
ATOM 797 N N . ARG A 1 101 ? -7.117 13.039 9.461 1 98.81 101 ARG A N 1
ATOM 798 C CA . ARG A 1 101 ? -6.168 12.438 10.383 1 98.81 101 ARG A CA 1
ATOM 799 C C . ARG A 1 101 ? -6.113 10.922 10.203 1 98.81 101 ARG A C 1
ATOM 801 O O . ARG A 1 101 ? -7.102 10.305 9.805 1 98.81 101 ARG A O 1
ATOM 808 N N . ALA A 1 102 ? -5.008 10.391 10.484 1 98.81 102 ALA A N 1
ATOM 809 C CA . ALA A 1 102 ? -4.824 8.938 10.461 1 98.81 102 ALA A CA 1
ATOM 810 C C . ALA A 1 102 ? -3.777 8.508 11.477 1 98.81 102 ALA A C 1
ATOM 812 O O . ALA A 1 102 ? -2.703 9.109 11.57 1 98.81 102 ALA A O 1
ATOM 813 N N . GLY A 1 103 ? -4.094 7.523 12.211 1 98.44 103 GLY A N 1
ATOM 814 C CA . GLY A 1 103 ? -3.203 6.977 13.227 1 98.44 103 GLY A CA 1
ATOM 815 C C . GLY A 1 103 ? -3.941 6.332 14.383 1 98.44 103 GLY A C 1
ATOM 816 O O . GLY A 1 103 ? -5.133 6.578 14.578 1 98.44 103 GLY A O 1
ATOM 817 N N . LYS A 1 104 ? -3.262 5.562 15.133 1 97.88 104 LYS A N 1
ATOM 818 C CA . LYS A 1 104 ? -3.85 4.773 16.203 1 97.88 104 LYS A CA 1
ATOM 819 C C . LYS A 1 104 ? -4.168 5.645 17.422 1 97.88 104 LYS A C 1
ATOM 821 O O . LYS A 1 104 ? -5.113 5.363 18.156 1 97.88 104 LYS A O 1
ATOM 826 N N . ASP A 1 105 ? -3.367 6.668 17.625 1 97.5 105 ASP A N 1
ATOM 827 C CA . ASP A 1 105 ? -3.564 7.562 18.75 1 97.5 105 ASP A CA 1
ATOM 828 C C . ASP A 1 105 ? -4.242 8.859 18.312 1 97.5 105 ASP A C 1
ATOM 830 O O . ASP A 1 105 ? -3.611 9.719 17.703 1 97.5 105 ASP A O 1
ATOM 834 N N . PRO A 1 106 ? -5.492 9.047 18.703 1 96.56 106 PRO A N 1
ATOM 835 C CA . PRO A 1 106 ? -6.207 10.258 18.297 1 96.56 106 PRO A CA 1
ATOM 836 C C . PRO A 1 106 ? -5.547 11.531 18.812 1 96.56 106 PRO A C 1
ATOM 838 O O . PRO A 1 106 ? -5.723 12.602 18.234 1 96.56 106 PRO A O 1
ATOM 841 N N . ARG A 1 107 ? -4.848 11.414 19.859 1 95.31 107 ARG A N 1
ATOM 842 C CA . ARG A 1 107 ? -4.219 12.594 20.438 1 95.31 107 ARG A CA 1
ATOM 843 C C . ARG A 1 107 ? -2.922 12.945 19.719 1 95.31 107 ARG A C 1
ATOM 845 O O . ARG A 1 107 ? -2.471 14.086 19.766 1 95.31 107 ARG A O 1
ATOM 852 N N . LYS A 1 108 ? -2.314 11.867 19.188 1 95.56 108 LYS A N 1
ATOM 853 C CA . LYS A 1 108 ? -1.066 12.031 18.453 1 95.56 108 LYS A CA 1
ATOM 854 C C . LYS A 1 108 ? -1.091 11.227 17.141 1 95.56 108 LYS A C 1
ATOM 856 O O . LYS A 1 108 ? -0.298 10.305 16.969 1 95.56 108 LYS A O 1
ATOM 861 N N . PRO A 1 109 ? -1.943 11.703 16.25 1 97.94 109 PRO A N 1
ATOM 862 C CA . PRO A 1 109 ? -2.037 10.922 15.016 1 97.94 109 PRO A CA 1
ATOM 863 C C . PRO A 1 109 ? -0.746 10.938 14.195 1 97.94 109 PRO A C 1
ATOM 865 O O . PRO A 1 109 ? -0.01 11.93 14.227 1 97.94 109 PRO A O 1
ATOM 868 N N . ALA A 1 110 ? -0.524 9.93 13.484 1 98.12 110 ALA A N 1
ATOM 869 C CA . ALA A 1 110 ? 0.658 9.844 12.633 1 98.12 110 ALA A CA 1
ATOM 870 C C . ALA A 1 110 ? 0.611 10.898 11.523 1 98.12 110 ALA A C 1
ATOM 872 O O . ALA A 1 110 ? 1.633 11.5 11.195 1 98.12 110 ALA A O 1
ATOM 873 N N . ILE A 1 111 ? -0.588 11.086 10.977 1 98.75 111 ILE A N 1
ATOM 874 C CA . ILE A 1 111 ? -0.833 12.109 9.961 1 98.75 111 ILE A CA 1
ATOM 875 C C . ILE A 1 111 ? -1.942 13.047 10.438 1 98.75 111 ILE A C 1
ATOM 877 O O . ILE A 1 111 ? -2.953 12.602 10.977 1 98.75 111 ILE A O 1
ATOM 881 N N . ASP A 1 112 ? -1.739 14.273 10.258 1 98.81 112 ASP A N 1
ATOM 882 C CA . ASP A 1 112 ? -2.734 15.281 10.602 1 98.81 112 ASP A CA 1
ATOM 883 C C . ASP A 1 112 ? -2.727 16.422 9.586 1 98.81 112 ASP A C 1
ATOM 885 O O . ASP A 1 112 ? -1.824 17.266 9.594 1 98.81 112 ASP A O 1
ATOM 889 N N . VAL A 1 113 ? -3.674 16.453 8.727 1 98.81 113 VAL A N 1
ATOM 890 C CA . VAL A 1 113 ? -3.885 17.562 7.805 1 98.81 113 VAL A CA 1
ATOM 891 C C . VAL A 1 113 ? -4.828 18.594 8.438 1 98.81 113 VAL A C 1
ATOM 893 O O . VAL A 1 113 ? -5.934 18.25 8.859 1 98.81 113 VAL A O 1
ATOM 896 N N . ASP A 1 114 ? -4.441 19.781 8.438 1 98.44 114 ASP A N 1
ATOM 897 C CA . ASP A 1 114 ? -5.203 20.812 9.156 1 98.44 114 ASP A CA 1
ATOM 898 C C . ASP A 1 114 ? -6.477 21.172 8.398 1 98.44 114 ASP A C 1
ATOM 900 O O . ASP A 1 114 ? -6.652 20.781 7.242 1 98.44 114 ASP A O 1
ATOM 904 N N . GLU A 1 115 ? -7.277 21.922 9 1 98.06 115 GLU A N 1
ATOM 905 C CA . GLU A 1 115 ? -8.586 22.312 8.477 1 98.06 115 GLU A CA 1
ATOM 906 C C . GLU A 1 115 ? -8.453 23.047 7.148 1 98.06 115 GLU A C 1
ATOM 908 O O . GLU A 1 115 ? -9.281 22.891 6.254 1 98.06 115 GLU A O 1
ATOM 913 N N . GLY A 1 116 ? -7.398 23.797 7.062 1 97.88 116 GLY A N 1
ATOM 914 C CA . GLY A 1 116 ? -7.203 24.609 5.871 1 97.88 116 GLY A CA 1
ATOM 915 C C . GLY A 1 116 ? -6.555 23.844 4.73 1 97.88 116 GLY A C 1
ATOM 916 O O . GLY A 1 116 ? -6.418 24.375 3.625 1 97.88 116 GLY A O 1
ATOM 917 N N . PHE A 1 117 ? -6.129 22.625 4.996 1 98.5 117 PHE A N 1
ATOM 918 C CA . PHE A 1 117 ? -5.406 21.828 4.016 1 98.5 117 PHE A CA 1
ATOM 919 C C . PHE A 1 117 ? -4.172 22.562 3.516 1 98.5 117 PHE A C 1
ATOM 921 O O . PHE A 1 117 ? -3.918 22.609 2.311 1 98.5 117 PHE A O 1
ATOM 928 N N . THR A 1 118 ? -3.49 23.156 4.449 1 98.44 118 THR A N 1
ATOM 929 C CA . THR A 1 118 ? -2.289 23.906 4.129 1 98.44 118 THR A CA 1
ATOM 930 C C . THR A 1 118 ? -1.046 23.219 4.672 1 98.44 118 THR A C 1
ATOM 932 O O . THR A 1 118 ? 0.049 23.375 4.125 1 98.44 118 THR A O 1
ATOM 935 N N . VAL A 1 119 ? -1.309 22.469 5.75 1 98.75 119 VAL A N 1
ATOM 936 C CA . VAL A 1 119 ? -0.198 21.812 6.438 1 98.75 119 VAL A CA 1
ATOM 937 C C . VAL A 1 119 ? -0.534 20.344 6.688 1 98.75 119 VAL A C 1
ATOM 939 O O . VAL A 1 119 ? -1.664 20.016 7.055 1 98.75 119 VAL A O 1
ATOM 942 N N . VAL A 1 120 ? 0.45 19.453 6.477 1 98.69 120 VAL A N 1
ATOM 943 C CA . VAL A 1 120 ? 0.372 18.062 6.91 1 98.69 120 VAL A CA 1
ATOM 944 C C . VAL A 1 120 ? 1.433 17.781 7.973 1 98.69 120 VAL A C 1
ATOM 946 O O . VAL A 1 120 ? 2.619 18.047 7.758 1 98.69 120 VAL A O 1
ATOM 949 N N . ASN A 1 121 ? 0.966 17.391 9.125 1 98.44 121 ASN A N 1
ATOM 950 C CA . ASN A 1 121 ? 1.865 16.953 10.195 1 98.44 121 ASN A CA 1
ATOM 951 C C . ASN A 1 121 ? 2.137 15.453 10.117 1 98.44 121 ASN A C 1
ATOM 953 O O . ASN A 1 121 ? 1.206 14.656 10.016 1 98.44 121 ASN A O 1
ATOM 957 N N . TYR A 1 122 ? 3.361 15.094 10.055 1 97.88 122 TYR A N 1
ATOM 958 C CA . TYR A 1 122 ? 3.801 13.711 10.211 1 97.88 122 TYR A CA 1
ATOM 959 C C . TYR A 1 122 ? 4.5 13.516 11.555 1 97.88 122 TYR A C 1
ATOM 961 O O . TYR A 1 122 ? 5.609 14.016 11.758 1 97.88 122 TYR A O 1
ATOM 969 N N . ARG A 1 123 ? 3.893 12.805 12.398 1 95.94 123 ARG A N 1
ATOM 970 C CA . ARG A 1 123 ? 4.402 12.625 13.75 1 95.94 123 ARG A CA 1
ATOM 971 C C . ARG A 1 123 ? 4.789 13.969 14.367 1 95.94 123 ARG A C 1
ATOM 973 O O . ARG A 1 123 ? 5.906 14.125 14.867 1 95.94 123 ARG A O 1
ATOM 980 N N . GLU A 1 124 ? 3.852 14.938 14.164 1 95 124 GLU A N 1
ATOM 981 C CA . GLU A 1 124 ? 3.914 16.25 14.781 1 95 124 GLU A CA 1
ATOM 982 C C . GLU A 1 124 ? 4.938 17.141 14.078 1 95 124 GLU A C 1
ATOM 984 O O . GLU A 1 124 ? 5.168 18.281 14.492 1 95 124 GLU A O 1
ATOM 989 N N . ILE A 1 125 ? 5.621 16.703 13.039 1 96.12 125 ILE A N 1
ATOM 990 C CA . ILE A 1 125 ? 6.496 17.516 12.211 1 96.12 125 ILE A CA 1
ATOM 991 C C . ILE A 1 125 ? 5.68 18.203 11.109 1 96.12 125 ILE A C 1
ATOM 993 O O . ILE A 1 125 ? 5.105 17.531 10.25 1 96.12 125 ILE A O 1
ATOM 997 N N . PRO A 1 126 ? 5.645 19.469 11.086 1 97.06 126 PRO A N 1
ATOM 998 C CA . PRO A 1 126 ? 4.824 20.156 10.094 1 97.06 126 PRO A CA 1
ATOM 999 C C . PRO A 1 126 ? 5.512 20.266 8.734 1 97.06 126 PRO A C 1
ATOM 1001 O O . PRO A 1 126 ? 6.711 20.547 8.672 1 97.06 126 PRO A O 1
ATOM 1004 N N . TYR A 1 127 ? 4.801 20 7.645 1 97.75 127 TYR A N 1
ATOM 1005 C CA . TYR A 1 127 ? 5.168 20.281 6.258 1 97.75 127 TYR A CA 1
ATOM 1006 C C . TYR A 1 127 ? 4.074 21.062 5.547 1 97.75 127 TYR A C 1
ATOM 1008 O O . TYR A 1 127 ? 2.887 20.781 5.719 1 97.75 127 TYR A O 1
ATOM 1016 N N . ARG A 1 128 ? 4.551 22.016 4.805 1 98.56 128 ARG A N 1
ATOM 1017 C CA . ARG A 1 128 ? 3.566 22.625 3.92 1 98.56 128 ARG A CA 1
ATOM 1018 C C . ARG A 1 128 ? 2.977 21.609 2.959 1 98.56 128 ARG A C 1
ATOM 1020 O O . ARG A 1 128 ? 3.715 20.875 2.297 1 98.56 128 ARG A O 1
ATOM 1027 N N . LEU A 1 129 ? 1.687 21.562 2.898 1 98.38 129 LEU A N 1
ATOM 1028 C CA . LEU A 1 129 ? 1.005 20.625 2.016 1 98.38 129 LEU A CA 1
ATOM 1029 C C . LEU A 1 129 ? 1 21.125 0.578 1 98.38 129 LEU A C 1
ATOM 1031 O O . LEU A 1 129 ? 0.453 22.203 0.296 1 98.38 129 LEU A O 1
ATOM 1035 N N . GLN A 1 130 ? 1.573 20.375 -0.317 1 97.06 130 GLN A N 1
ATOM 1036 C CA . GLN A 1 130 ? 1.758 20.844 -1.687 1 97.06 130 GLN A CA 1
ATOM 1037 C C . GLN A 1 130 ? 0.742 20.203 -2.629 1 97.06 130 GLN A C 1
ATOM 1039 O O . GLN A 1 130 ? 0.422 20.766 -3.678 1 97.06 130 GLN A O 1
ATOM 1044 N N . GLY A 1 131 ? 0.255 19.047 -2.279 1 95.75 131 GLY A N 1
ATOM 1045 C CA . GLY A 1 131 ? -0.695 18.375 -3.156 1 95.75 131 GLY A CA 1
ATOM 1046 C C . GLY A 1 131 ? -1.33 17.156 -2.523 1 95.75 131 GLY A C 1
ATOM 1047 O O . GLY A 1 131 ? -0.761 16.547 -1.609 1 95.75 131 GLY A O 1
ATOM 1048 N N . ILE A 1 132 ? -2.504 16.844 -2.986 1 96.75 132 ILE A N 1
ATOM 1049 C CA . ILE A 1 132 ? -3.234 15.641 -2.621 1 96.75 132 ILE A CA 1
ATOM 1050 C C . ILE A 1 132 ? -3.719 14.93 -3.883 1 96.75 132 ILE A C 1
ATOM 1052 O O . ILE A 1 132 ? -4.203 15.57 -4.816 1 96.75 132 ILE A O 1
ATOM 1056 N N . GLU A 1 133 ? -3.512 13.68 -3.918 1 93.31 133 GLU A N 1
ATOM 1057 C CA . GLU A 1 133 ? -4.102 12.812 -4.934 1 93.31 133 GLU A CA 1
ATOM 1058 C C . GLU A 1 133 ? -4.844 11.641 -4.293 1 93.31 133 GLU A C 1
ATOM 1060 O O . GLU A 1 133 ? -4.316 10.992 -3.389 1 93.31 133 GLU A O 1
ATOM 1065 N N . VAL A 1 134 ? -6.047 11.375 -4.758 1 94.94 134 VAL A N 1
ATOM 1066 C CA . VAL A 1 134 ? -6.824 10.266 -4.227 1 94.94 134 VAL A CA 1
ATOM 1067 C C . VAL A 1 134 ? -7.199 9.305 -5.359 1 94.94 134 VAL A C 1
ATOM 1069 O O . VAL A 1 134 ? -7.727 9.734 -6.391 1 94.94 134 VAL A O 1
ATOM 1072 N N . TRP A 1 135 ? -6.938 8.039 -5.117 1 88.56 135 TRP A N 1
ATOM 1073 C CA . TRP A 1 135 ? -7.227 6.992 -6.094 1 88.56 135 TRP A CA 1
ATOM 1074 C C . TRP A 1 135 ? -8.203 5.969 -5.527 1 88.56 135 TRP A C 1
ATOM 1076 O O . TRP A 1 135 ? -7.977 5.406 -4.457 1 88.56 135 TRP A O 1
ATOM 1086 N N . GLY A 1 136 ? -9.312 5.812 -6.281 1 90.31 136 GLY A N 1
ATOM 1087 C CA . GLY A 1 136 ? -10.188 4.691 -5.98 1 90.31 136 GLY A CA 1
ATOM 1088 C C . GLY A 1 136 ? -9.656 3.365 -6.492 1 90.31 136 GLY A C 1
ATOM 1089 O O . GLY A 1 136 ? -9.25 3.26 -7.652 1 90.31 136 GLY A O 1
ATOM 1090 N N . CYS A 1 137 ? -9.672 2.369 -5.66 1 83.69 137 CYS A N 1
ATOM 1091 C CA . CYS A 1 137 ? -9.031 1.105 -6.012 1 83.69 137 CYS A CA 1
ATOM 1092 C C . CYS A 1 137 ? -10.055 -0.021 -6.078 1 83.69 137 CYS A C 1
ATOM 1094 O O . CYS A 1 137 ? -9.695 -1.181 -6.285 1 83.69 137 CYS A O 1
ATOM 1096 N N . GLY A 1 138 ? -11.266 0.26 -5.863 1 79.38 138 GLY A N 1
ATOM 1097 C CA . GLY A 1 138 ? -12.289 -0.767 -5.82 1 79.38 138 GLY A CA 1
ATOM 1098 C C . GLY A 1 138 ? -12.781 -1.176 -7.195 1 79.38 138 GLY A C 1
ATOM 1099 O O . GLY A 1 138 ? -12.445 -0.539 -8.195 1 79.38 138 GLY A O 1
ATOM 1100 N N . THR A 1 139 ? -13.375 -2.33 -7.199 1 77 139 THR A N 1
ATOM 1101 C CA . THR A 1 139 ? -14 -2.826 -8.422 1 77 139 THR A CA 1
ATOM 1102 C C . THR A 1 139 ? -15.461 -2.375 -8.5 1 77 139 THR A C 1
ATOM 1104 O O . THR A 1 139 ? -15.977 -1.764 -7.562 1 77 139 THR A O 1
ATOM 1107 N N . THR A 1 140 ? -15.977 -2.66 -9.617 1 73.12 140 THR A N 1
ATOM 1108 C CA . THR A 1 140 ? -17.375 -2.328 -9.844 1 73.12 140 THR A CA 1
ATOM 1109 C C . THR A 1 140 ? -18.297 -3.262 -9.062 1 73.12 140 THR A C 1
ATOM 1111 O O . THR A 1 140 ? -19.484 -2.982 -8.898 1 73.12 140 THR A O 1
ATOM 1114 N N . HIS A 1 141 ? -17.766 -4.258 -8.43 1 75.38 141 HIS A N 1
ATOM 1115 C CA . HIS A 1 141 ? -18.578 -5.184 -7.656 1 75.38 141 HIS A CA 1
ATOM 1116 C C . HIS A 1 141 ? -18.984 -4.574 -6.32 1 75.38 141 HIS A C 1
ATOM 1118 O O . HIS A 1 141 ? -18.234 -3.795 -5.734 1 75.38 141 HIS A O 1
ATOM 1124 N N . SER A 1 142 ? -20.172 -4.961 -5.965 1 75 142 SER A N 1
ATOM 1125 C CA . SER A 1 142 ? -20.609 -4.547 -4.633 1 75 142 SER A CA 1
ATOM 1126 C C . SER A 1 142 ? -19.703 -5.117 -3.553 1 75 142 SER A C 1
ATOM 1128 O O . SER A 1 142 ? -19.031 -6.133 -3.764 1 75 142 SER A O 1
ATOM 1130 N N . ARG A 1 143 ? -19.641 -4.445 -2.477 1 75.5 143 ARG A N 1
ATOM 1131 C CA . ARG A 1 143 ? -18.859 -4.918 -1.341 1 75.5 143 ARG A CA 1
ATOM 1132 C C . ARG A 1 143 ? -19.297 -6.312 -0.912 1 75.5 143 ARG A C 1
ATOM 1134 O O . ARG A 1 143 ? -18.469 -7.164 -0.592 1 75.5 143 ARG A O 1
ATOM 1141 N N . GLU A 1 144 ? -20.641 -6.441 -0.919 1 81.38 144 GLU A N 1
ATOM 1142 C CA . GLU A 1 144 ? -21.188 -7.75 -0.568 1 81.38 144 GLU A CA 1
ATOM 1143 C C . GLU A 1 144 ? -20.656 -8.836 -1.494 1 81.38 144 GLU A C 1
ATOM 1145 O O . GLU A 1 144 ? -20.297 -9.922 -1.039 1 81.38 144 GLU A O 1
ATOM 1150 N N . ALA A 1 145 ? -20.625 -8.578 -2.775 1 82.25 145 ALA A N 1
ATOM 1151 C CA . ALA A 1 145 ? -20.094 -9.523 -3.744 1 82.25 145 ALA A CA 1
ATOM 1152 C C . ALA A 1 145 ? -18.609 -9.789 -3.494 1 82.25 145 ALA A C 1
ATOM 1154 O 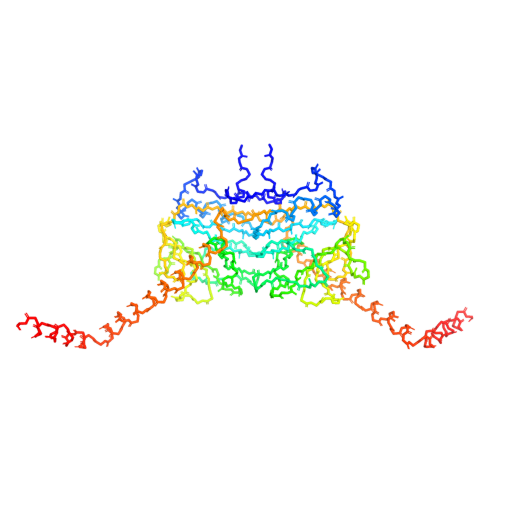O . ALA A 1 145 ? -18.141 -10.922 -3.621 1 82.25 145 ALA A O 1
ATOM 1155 N N . GLN A 1 146 ? -17.906 -8.766 -3.146 1 81.94 146 GLN A N 1
ATOM 1156 C CA . GLN A 1 146 ? -16.484 -8.891 -2.85 1 81.94 146 GLN A CA 1
ATOM 1157 C C . GLN A 1 146 ? -16.25 -9.773 -1.622 1 81.94 146 GLN A C 1
ATOM 1159 O O . GLN A 1 146 ? -15.359 -10.609 -1.614 1 81.94 146 GLN A O 1
ATOM 1164 N N . LEU A 1 147 ? -17.109 -9.617 -0.625 1 84.38 147 LEU A N 1
ATOM 1165 C CA . LEU A 1 147 ? -17.016 -10.406 0.598 1 84.38 147 LEU A CA 1
ATOM 1166 C C . LEU A 1 147 ? -17.328 -11.867 0.328 1 84.38 147 LEU A C 1
ATOM 1168 O O . LEU A 1 147 ? -16.688 -12.758 0.888 1 84.38 147 LEU A O 1
ATOM 1172 N N . ASP A 1 148 ? -18.266 -12.086 -0.528 1 89.81 148 ASP A N 1
ATOM 1173 C CA . ASP A 1 148 ? -18.594 -13.453 -0.913 1 89.81 148 ASP A CA 1
ATOM 1174 C C . ASP A 1 148 ? -17.422 -14.125 -1.63 1 89.81 148 ASP A C 1
ATOM 1176 O O . ASP A 1 148 ? -17.156 -15.305 -1.409 1 89.81 148 ASP A O 1
ATOM 1180 N N . MET A 1 149 ? -16.812 -13.414 -2.445 1 87.69 149 MET A N 1
ATOM 1181 C CA . MET A 1 149 ? -15.641 -13.945 -3.146 1 87.69 149 MET A CA 1
ATOM 1182 C C . MET A 1 149 ? -14.516 -14.25 -2.17 1 87.69 149 MET A C 1
ATOM 1184 O O . MET A 1 149 ? -13.836 -15.273 -2.299 1 87.69 149 MET A O 1
ATOM 1188 N N . GLN A 1 150 ? -14.336 -13.406 -1.236 1 86.94 150 GLN A N 1
ATOM 1189 C CA . GLN A 1 150 ? -13.312 -13.625 -0.217 1 86.94 150 GLN A CA 1
ATOM 1190 C C . GLN A 1 150 ? -13.617 -14.883 0.602 1 86.94 150 GLN A C 1
ATOM 1192 O O . GLN A 1 150 ? -12.719 -15.68 0.882 1 86.94 150 GLN A O 1
ATOM 1197 N N . LYS A 1 151 ? -14.852 -15.023 0.958 1 90.69 151 LYS A N 1
ATOM 1198 C CA . LYS A 1 151 ? -15.273 -16.203 1.702 1 90.69 151 LYS A CA 1
ATOM 1199 C C . LYS A 1 151 ? -15.031 -17.484 0.892 1 90.69 151 LYS A C 1
ATOM 1201 O O . LYS A 1 151 ? -14.594 -18.5 1.435 1 90.69 151 LYS A O 1
ATOM 1206 N N . TRP A 1 152 ? -15.359 -17.391 -0.348 1 91.94 152 TRP A N 1
ATOM 1207 C CA . TRP A 1 152 ? -15.102 -18.531 -1.24 1 91.94 152 TRP A CA 1
ATOM 1208 C C . TRP A 1 152 ? -13.617 -18.859 -1.286 1 91.94 152 TRP A C 1
ATOM 1210 O O . TRP A 1 152 ? -13.234 -20.031 -1.247 1 91.94 152 TRP A O 1
ATOM 1220 N N . GLN A 1 153 ? -12.68 -17.859 -1.339 1 91 153 GLN A N 1
ATOM 1221 C CA . GLN A 1 153 ? -11.234 -18.078 -1.346 1 91 153 GLN A CA 1
ATOM 1222 C C . GLN A 1 153 ? -10.773 -18.75 -0.062 1 91 153 GLN A C 1
ATOM 1224 O O . GLN A 1 153 ? -9.922 -19.656 -0.099 1 91 153 GLN A O 1
ATOM 1229 N N . VAL A 1 154 ? -11.375 -18.297 1.028 1 90.56 154 VAL A N 1
ATOM 1230 C CA . VAL A 1 154 ? -11.016 -18.875 2.316 1 90.56 154 VAL A CA 1
ATOM 1231 C C . VAL A 1 154 ? -11.422 -20.344 2.348 1 90.56 154 VAL A C 1
ATOM 1233 O O . VAL A 1 154 ? -10.641 -21.203 2.75 1 90.56 154 VAL A O 1
ATOM 1236 N N . LYS A 1 155 ? -12.633 -20.625 1.852 1 93.19 155 LYS A N 1
ATOM 1237 C CA . LYS A 1 155 ? -13.133 -22 1.802 1 93.19 155 LYS A CA 1
ATOM 1238 C C . LYS A 1 155 ? -12.289 -22.844 0.859 1 93.19 155 LYS A C 1
ATOM 1240 O O . LYS A 1 155 ? -11.945 -23.984 1.181 1 93.19 155 LYS A O 1
ATOM 1245 N N . GLN A 1 156 ? -11.961 -22.297 -0.24 1 92.5 156 GLN A N 1
ATOM 1246 C CA . GLN A 1 156 ? -11.156 -23.016 -1.223 1 92.5 156 GLN A CA 1
ATOM 1247 C C . GLN A 1 156 ? -9.758 -23.312 -0.684 1 92.5 156 GLN A C 1
ATOM 1249 O O . GLN A 1 156 ? -9.211 -24.391 -0.908 1 92.5 156 GLN A O 1
ATOM 1254 N N . ALA A 1 157 ? -9.164 -22.406 -0.025 1 90.62 157 ALA A N 1
ATOM 1255 C CA . ALA A 1 157 ? -7.848 -22.609 0.583 1 90.62 157 ALA A CA 1
ATOM 1256 C C . ALA A 1 157 ? -7.883 -23.719 1.617 1 90.62 157 ALA A C 1
ATOM 1258 O O . ALA A 1 157 ? -6.961 -24.547 1.687 1 90.62 157 ALA A O 1
ATOM 1259 N N . GLU A 1 158 ? -8.938 -23.719 2.4 1 90.62 158 GLU A N 1
ATOM 1260 C CA . GLU A 1 158 ? -9.117 -24.766 3.404 1 90.62 158 GLU A CA 1
ATOM 1261 C C . GLU A 1 158 ? -9.281 -26.141 2.754 1 90.62 158 GLU A C 1
ATOM 1263 O O . GLU A 1 158 ? -8.734 -27.125 3.236 1 90.62 158 GLU A O 1
ATOM 1268 N N . LYS A 1 159 ? -10 -26.172 1.68 1 91.06 159 LYS A N 1
ATOM 1269 C CA . LYS A 1 159 ? -10.188 -27.422 0.929 1 91.06 159 LYS A CA 1
ATOM 1270 C C . LYS A 1 159 ? -8.859 -27.922 0.372 1 91.06 159 LYS A C 1
ATOM 1272 O O . LYS A 1 159 ? -8.562 -29.109 0.465 1 91.06 159 LYS A O 1
ATOM 1277 N N . GLN A 1 160 ? -8.078 -27 -0.164 1 87.38 160 GLN A N 1
ATOM 1278 C CA . GLN A 1 160 ? -6.781 -27.359 -0.722 1 87.38 160 GLN A CA 1
ATOM 1279 C C . GLN A 1 160 ? -5.844 -27.891 0.365 1 87.38 160 GLN A C 1
ATOM 1281 O O . GLN A 1 160 ? -5.07 -28.812 0.133 1 87.38 160 GLN A O 1
ATOM 1286 N N . ARG A 1 161 ? -5.906 -27.266 1.481 1 85 161 ARG A N 1
ATOM 1287 C CA . ARG A 1 161 ? -5.102 -27.703 2.617 1 85 161 ARG A CA 1
ATOM 1288 C C . ARG A 1 161 ? -5.492 -29.109 3.051 1 85 161 ARG A C 1
ATOM 1290 O O . ARG A 1 161 ? -4.625 -29.938 3.332 1 85 161 ARG A O 1
ATOM 1297 N N . GLN A 1 162 ? -6.77 -29.422 3.045 1 87.19 162 GLN A N 1
ATOM 1298 C CA . GLN A 1 162 ? -7.281 -30.734 3.432 1 87.19 162 GLN A CA 1
ATOM 1299 C C . GLN A 1 162 ? -6.875 -31.812 2.42 1 87.19 162 GLN A C 1
ATOM 1301 O O . GLN A 1 162 ? -6.539 -32.938 2.797 1 87.19 162 GLN A O 1
ATOM 1306 N N . VAL A 1 163 ? -6.891 -31.438 1.209 1 85.06 163 VAL A N 1
ATOM 1307 C CA . VAL A 1 163 ? -6.496 -32.344 0.151 1 85.06 163 VAL A CA 1
ATOM 1308 C C . VAL A 1 163 ? -5.02 -32.688 0.292 1 85.06 163 VAL A C 1
ATOM 1310 O O . VAL A 1 163 ? -4.633 -33.875 0.168 1 85.06 163 VAL A O 1
ATOM 1313 N N . LYS A 1 164 ? -4.195 -31.781 0.681 1 81.69 164 LYS A N 1
ATOM 1314 C CA . LYS A 1 164 ? -2.764 -32 0.844 1 81.69 164 LYS A CA 1
ATOM 1315 C C . LYS A 1 164 ? -2.479 -32.844 2.08 1 81.69 164 LYS A C 1
ATOM 1317 O O . LYS A 1 164 ? -1.605 -33.719 2.055 1 81.69 164 LYS A O 1
ATOM 1322 N N . LEU A 1 165 ? -3.209 -32.5 3.086 1 83.25 165 LEU A N 1
ATOM 1323 C CA . LEU A 1 165 ? -3.066 -33.281 4.309 1 83.25 165 LEU A CA 1
ATOM 1324 C C . LEU A 1 165 ? -3.449 -34.75 4.066 1 83.25 165 LEU A C 1
ATOM 1326 O O . LEU A 1 165 ? -2.781 -35.656 4.559 1 83.25 165 LEU A O 1
ATOM 1330 N N . SER A 1 166 ? -4.441 -34.906 3.293 1 80 166 SER A N 1
ATOM 1331 C CA . SER A 1 166 ? -4.895 -36.25 2.973 1 80 166 SER A CA 1
ATOM 1332 C C . SER A 1 166 ? -3.893 -36.969 2.078 1 80 166 SER A C 1
ATOM 1334 O O . SER A 1 166 ? -3.58 -38.125 2.307 1 80 166 SER A O 1
ATOM 1336 N N . ALA A 1 167 ? -3.344 -36.281 1.2 1 77.31 167 ALA A N 1
ATOM 1337 C CA . ALA A 1 167 ? -2.357 -36.875 0.299 1 77.31 167 ALA A CA 1
ATOM 1338 C C . ALA A 1 167 ? -1.089 -37.281 1.053 1 77.31 167 ALA A C 1
ATOM 1340 O O . ALA A 1 167 ? -0.519 -38.344 0.813 1 77.31 167 ALA A O 1
ATOM 1341 N N . SER A 1 168 ? -0.727 -36.406 1.956 1 75.44 168 SER A N 1
ATOM 1342 C CA . SER A 1 168 ? 0.443 -36.688 2.781 1 75.44 168 SER A CA 1
ATOM 1343 C C . SER A 1 168 ? 0.205 -37.906 3.684 1 75.44 168 SER A C 1
ATOM 1345 O O . SER A 1 168 ? 1.106 -38.719 3.889 1 75.44 168 SER A O 1
ATOM 1347 N N . ASP A 1 169 ? -0.959 -37.938 4.152 1 74.81 169 ASP A N 1
ATOM 1348 C CA . ASP A 1 169 ? -1.332 -39.094 4.973 1 74.81 169 ASP A CA 1
ATOM 1349 C C . ASP A 1 169 ? -1.266 -40.375 4.168 1 74.81 169 ASP A C 1
ATOM 1351 O O . ASP A 1 169 ? -0.848 -41.406 4.688 1 74.81 169 ASP A O 1
ATOM 1355 N N . TRP A 1 170 ? -1.583 -40.281 2.953 1 71.19 170 TRP A N 1
ATOM 1356 C CA . TRP A 1 170 ? -1.542 -41.469 2.076 1 71.19 170 TRP A CA 1
ATOM 1357 C C . TRP A 1 170 ? -0.103 -41.875 1.783 1 71.19 170 TRP A C 1
ATOM 1359 O O . TRP A 1 170 ? 0.216 -43.062 1.758 1 71.19 170 TRP A O 1
ATOM 1369 N N . VAL A 1 171 ? 0.678 -40.844 1.654 1 74.25 171 VAL A N 1
ATOM 1370 C CA . VAL A 1 171 ? 2.082 -41.094 1.363 1 74.25 171 VAL A CA 1
ATOM 1371 C C . VAL A 1 171 ? 2.77 -41.688 2.602 1 74.25 171 VAL A C 1
ATOM 1373 O O . VAL A 1 171 ? 3.598 -42.594 2.496 1 74.25 171 VAL A O 1
ATOM 1376 N N . ASP A 1 172 ? 2.318 -41.125 3.656 1 77.5 172 ASP A N 1
ATOM 1377 C CA . ASP A 1 172 ? 2.945 -41.562 4.898 1 77.5 172 ASP A CA 1
ATOM 1378 C C . ASP A 1 172 ? 2.354 -42.875 5.375 1 77.5 172 ASP A C 1
ATOM 1380 O O . ASP A 1 172 ? 2.975 -43.594 6.16 1 77.5 172 ASP A O 1
ATOM 1384 N N . HIS A 1 173 ? 1.141 -43.188 4.945 1 76.81 173 HIS A N 1
ATOM 1385 C CA . HIS A 1 173 ? 0.492 -44.406 5.371 1 76.81 173 HIS A CA 1
ATOM 1386 C C . HIS A 1 173 ? -0.116 -45.156 4.184 1 76.81 173 HIS A C 1
ATOM 1388 O O . HIS A 1 173 ? -1.338 -45.281 4.086 1 76.81 173 HIS A O 1
ATOM 1394 N N . PRO A 1 174 ? 0.683 -45.531 3.268 1 67.19 174 PRO A N 1
ATOM 1395 C CA . PRO A 1 174 ? 0.207 -46.188 2.053 1 67.19 174 PRO A CA 1
ATOM 1396 C C . PRO A 1 174 ? -0.669 -47.406 2.35 1 67.19 174 PRO A C 1
ATOM 1398 O O . PRO A 1 174 ? -1.565 -47.75 1.565 1 67.19 174 PRO A O 1
ATOM 1401 N N . ASP A 1 175 ? -0.316 -47.906 3.416 1 66.38 175 ASP A N 1
ATOM 1402 C CA . ASP A 1 175 ? -1.075 -49.125 3.777 1 66.38 175 ASP A CA 1
ATOM 1403 C C . ASP A 1 175 ? -2.545 -48.781 4.023 1 66.38 175 ASP A C 1
ATOM 1405 O O . ASP A 1 175 ? -3.434 -49.562 3.664 1 66.38 175 ASP A O 1
ATOM 1409 N N . ARG A 1 176 ? -2.74 -47.75 4.672 1 62.16 176 ARG A N 1
ATOM 1410 C CA . ARG A 1 176 ? -4.109 -47.312 4.949 1 62.16 176 ARG A CA 1
ATOM 1411 C C . ARG A 1 176 ? -4.883 -47.094 3.654 1 62.16 176 ARG A C 1
ATOM 1413 O O . ARG A 1 176 ? -6.062 -47.438 3.562 1 62.16 176 ARG A O 1
ATOM 1420 N N . TYR A 1 177 ? -4.16 -46.5 2.783 1 59.53 177 TYR A N 1
ATOM 1421 C CA . TYR A 1 177 ? -4.77 -46.219 1.487 1 59.53 177 TYR A CA 1
ATOM 1422 C C . TYR A 1 177 ? -5.164 -47.531 0.785 1 59.53 177 TYR A C 1
ATOM 1424 O O . TYR A 1 177 ? -6.25 -47.625 0.206 1 59.53 177 TYR A O 1
ATOM 1432 N N . LEU A 1 178 ? -4.254 -48.312 0.917 1 60.84 178 LEU A N 1
ATOM 1433 C CA . LEU A 1 178 ? -4.512 -49.625 0.317 1 60.84 178 LEU A CA 1
ATOM 1434 C C . LEU A 1 178 ? -5.703 -50.312 0.982 1 60.84 178 LEU A C 1
ATOM 1436 O O . LEU A 1 178 ? -6.539 -50.906 0.304 1 60.84 178 LEU A O 1
ATOM 1440 N N . LEU A 1 179 ? -5.84 -50.125 2.135 1 62.44 179 LEU A N 1
ATOM 1441 C CA . LEU A 1 179 ? -6.949 -50.719 2.865 1 62.44 179 LEU A CA 1
ATOM 1442 C C . LEU A 1 179 ? -8.266 -50.031 2.533 1 62.44 179 LEU A C 1
ATOM 1444 O O . LEU A 1 179 ? -9.297 -50.688 2.371 1 62.44 179 LEU A O 1
ATOM 1448 N N . GLU A 1 180 ? -8.18 -48.75 2.344 1 65.19 180 GLU A N 1
ATOM 1449 C CA . GLU A 1 180 ? -9.375 -48 2.012 1 65.19 180 GLU A CA 1
ATOM 1450 C C . GLU A 1 180 ? -9.859 -48.312 0.597 1 65.19 180 GLU A C 1
ATOM 1452 O O . GLU A 1 180 ? -11.062 -48.406 0.353 1 65.19 180 GLU A O 1
ATOM 1457 N N . LEU A 1 181 ? -8.898 -48.406 -0.293 1 62.34 181 LEU A N 1
ATOM 1458 C CA . LEU A 1 181 ? -9.219 -48.812 -1.658 1 62.34 181 LEU A CA 1
ATOM 1459 C C . LEU A 1 181 ? -9.766 -50.219 -1.688 1 62.34 181 LEU A C 1
ATOM 1461 O O . LEU A 1 181 ? -10.719 -50.5 -2.416 1 62.34 181 LEU A O 1
ATOM 1465 N N . ALA A 1 182 ? -9.289 -51.062 -0.914 1 66.94 182 ALA A N 1
ATOM 1466 C CA . ALA A 1 182 ? -9.727 -52.469 -0.827 1 66.94 182 ALA A CA 1
ATOM 1467 C C . ALA A 1 182 ? -11.109 -52.562 -0.178 1 66.94 182 ALA A C 1
ATOM 1469 O O . ALA A 1 182 ? -11.938 -53.375 -0.584 1 66.94 182 ALA A O 1
ATOM 1470 N N . GLY A 1 183 ? -11.234 -51.625 0.735 1 59.91 183 GLY A N 1
ATOM 1471 C CA . GLY A 1 183 ? -12.516 -51.656 1.413 1 59.91 183 GLY A CA 1
ATOM 1472 C C . GLY A 1 183 ? -13.648 -51.094 0.558 1 59.91 183 GLY A C 1
ATOM 1473 O O . GLY A 1 183 ? -14.773 -51.625 0.624 1 59.91 183 GLY A O 1
ATOM 1474 N N . ARG A 1 184 ? -13.469 -50.188 -0.154 1 64.25 184 ARG A N 1
ATOM 1475 C CA . ARG A 1 184 ? -14.484 -49.656 -1.059 1 64.25 184 ARG A CA 1
ATOM 1476 C C . ARG A 1 184 ? -14.844 -50.656 -2.137 1 64.25 184 ARG A C 1
ATOM 1478 O O . ARG A 1 184 ? -16 -50.75 -2.564 1 64.25 184 ARG A O 1
ATOM 1485 N N . GLN A 1 185 ? -13.922 -51.375 -2.588 1 58.12 185 GLN A N 1
ATOM 1486 C CA . GLN A 1 185 ? -14.211 -52.406 -3.576 1 58.12 185 GLN A CA 1
ATOM 1487 C C . GLN A 1 185 ? -15.141 -53.469 -3.002 1 58.12 185 GLN A C 1
ATOM 1489 O O . GLN A 1 185 ? -15.969 -54.062 -3.725 1 58.12 185 GLN A O 1
ATOM 1494 N N . SER A 1 186 ? -15.172 -53.562 -1.742 1 59.81 186 SER A N 1
ATOM 1495 C CA . SER A 1 186 ? -16 -54.625 -1.161 1 59.81 186 SER A CA 1
ATOM 1496 C C . SER A 1 186 ? -17.469 -54.188 -1.071 1 59.81 186 SER A C 1
ATOM 1498 O O . SER A 1 186 ? -18.359 -55 -0.958 1 59.81 186 SER A O 1
ATOM 1500 N N . TYR A 1 187 ? -17.672 -52.969 -0.981 1 54.03 187 TYR A N 1
ATOM 1501 C CA . TYR A 1 187 ? -19.062 -52.531 -0.886 1 54.03 187 TYR A CA 1
ATOM 1502 C C . TYR A 1 187 ? -19.719 -52.469 -2.264 1 54.03 187 TYR A C 1
ATOM 1504 O O . TYR A 1 187 ? -20.953 -52.438 -2.379 1 54.03 187 TYR A O 1
ATOM 1512 N N . ASN A 1 188 ? -19.078 -52.25 -3.285 1 50.53 188 ASN A N 1
ATOM 1513 C CA . ASN A 1 188 ? -19.672 -52.156 -4.613 1 50.53 188 ASN A CA 1
ATOM 1514 C C . ASN A 1 188 ? -19.828 -53.562 -5.242 1 50.53 188 ASN A C 1
ATOM 1516 O O . ASN A 1 188 ? -20.141 -53.688 -6.426 1 50.53 188 ASN A O 1
ATOM 1520 N N . LYS A 1 189 ? -19.719 -54.625 -4.391 1 41.66 189 LYS A N 1
ATOM 1521 C CA . LYS A 1 189 ? -20.141 -55.938 -4.902 1 41.66 189 LYS A CA 1
ATOM 1522 C C . LYS A 1 189 ? -21.562 -56.25 -4.445 1 41.66 189 LYS A C 1
ATOM 1524 O O . LYS A 1 189 ? -21.938 -55.969 -3.309 1 41.66 189 LYS A O 1
ATOM 1529 N N . MET B 1 1 ? -3.334 13.258 -21.078 1 23.31 1 MET B N 1
ATOM 1530 C CA . MET B 1 1 ? -4.051 13.336 -19.812 1 23.31 1 MET B CA 1
ATOM 1531 C C . MET B 1 1 ? -3.52 12.312 -18.812 1 23.31 1 MET B C 1
ATOM 1533 O O . MET B 1 1 ? -3.574 11.102 -19.078 1 23.31 1 MET B O 1
ATOM 1537 N N . GLY B 1 2 ? -2.465 12.57 -18.031 1 31.61 2 GLY B N 1
ATOM 1538 C CA . GLY B 1 2 ? -1.285 12 -17.406 1 31.61 2 GLY B CA 1
ATOM 1539 C C . GLY B 1 2 ? -1.617 11.023 -16.281 1 31.61 2 GLY B C 1
ATOM 1540 O O . GLY B 1 2 ? -2.564 11.234 -15.531 1 31.61 2 GLY B O 1
ATOM 1541 N N . LEU B 1 3 ? -1.53 9.711 -16.547 1 37.31 3 LEU B N 1
ATOM 1542 C CA . LEU B 1 3 ? -1.609 8.578 -15.633 1 37.31 3 LEU B CA 1
ATOM 1543 C C . LEU B 1 3 ? -1.012 8.93 -14.273 1 37.31 3 LEU B C 1
ATOM 1545 O O . LEU B 1 3 ? 0.184 9.219 -14.172 1 37.31 3 LEU B O 1
ATOM 1549 N N . ILE B 1 4 ? -1.603 9.844 -13.531 1 42.44 4 ILE B N 1
ATOM 1550 C CA . ILE B 1 4 ? -0.909 10.492 -12.422 1 42.44 4 ILE B CA 1
ATOM 1551 C C . ILE B 1 4 ? -0.797 9.523 -11.25 1 42.44 4 ILE B C 1
ATOM 1553 O O . ILE B 1 4 ? -1.808 9.125 -10.664 1 42.44 4 ILE B O 1
ATOM 1557 N N . CYS B 1 5 ? -0.138 8.109 -11.477 1 53.97 5 CYS B N 1
ATOM 1558 C CA . CYS B 1 5 ? 0.494 7.648 -10.25 1 53.97 5 CYS B CA 1
ATOM 1559 C C . CYS B 1 5 ? 1.289 8.773 -9.594 1 53.97 5 CYS B C 1
ATOM 1561 O O . CYS B 1 5 ? 1.558 9.797 -10.219 1 53.97 5 CYS B O 1
ATOM 1563 N N . PRO B 1 6 ? 1.472 8.602 -8.289 1 59.5 6 PRO B N 1
ATOM 1564 C CA . PRO B 1 6 ? 2.346 9.672 -7.812 1 59.5 6 PRO B CA 1
ATOM 1565 C C . PRO B 1 6 ? 3.424 10.055 -8.828 1 59.5 6 PRO B C 1
ATOM 1567 O O . PRO B 1 6 ? 3.951 9.18 -9.523 1 59.5 6 PRO B O 1
ATOM 1570 N N . SER B 1 7 ? 3.398 11.234 -9.195 1 61.25 7 SER B N 1
ATOM 1571 C CA . SER B 1 7 ? 4.152 11.836 -10.289 1 61.25 7 SER B CA 1
ATOM 1572 C C . SER B 1 7 ? 5.57 11.273 -10.359 1 61.25 7 SER B C 1
ATOM 1574 O O . SER B 1 7 ? 6.203 11.305 -11.422 1 61.25 7 SER B O 1
ATOM 1576 N N . HIS B 1 8 ? 5.984 10.562 -9.336 1 71.75 8 HIS B N 1
ATOM 1577 C CA . HIS B 1 8 ? 7.391 10.172 -9.359 1 71.75 8 HIS B CA 1
ATOM 1578 C C . HIS B 1 8 ? 7.539 8.672 -9.57 1 71.75 8 HIS B C 1
ATOM 1580 O O . HIS B 1 8 ? 8.656 8.164 -9.68 1 71.75 8 HIS B O 1
ATOM 1586 N N . TRP B 1 9 ? 6.469 7.93 -9.695 1 79.19 9 TRP B N 1
ATOM 1587 C CA . TRP B 1 9 ? 6.582 6.496 -9.93 1 79.19 9 TRP B CA 1
ATOM 1588 C C . TRP B 1 9 ? 6.922 6.199 -11.383 1 79.19 9 TRP B C 1
ATOM 1590 O O . TRP B 1 9 ? 6.504 6.934 -12.281 1 79.19 9 TRP B O 1
ATOM 1600 N N . VAL B 1 10 ? 7.695 5.137 -11.617 1 84.88 10 VAL B N 1
ATOM 1601 C CA . VAL B 1 10 ? 8.086 4.758 -12.969 1 84.88 10 VAL B CA 1
ATOM 1602 C C . VAL B 1 10 ? 7.637 3.324 -13.25 1 84.88 10 VAL B C 1
ATOM 1604 O O . VAL B 1 10 ? 7.77 2.445 -12.398 1 84.88 10 VAL B O 1
ATOM 1607 N N . LEU B 1 11 ? 7.016 3.127 -14.43 1 88.56 11 LEU B N 1
ATOM 1608 C CA . LEU B 1 11 ? 6.66 1.781 -14.867 1 88.56 11 LEU B CA 1
ATOM 1609 C C . LEU B 1 11 ? 7.902 1.008 -15.305 1 88.56 11 LEU B C 1
ATOM 1611 O O . LEU B 1 11 ? 8.539 1.355 -16.297 1 88.56 11 LEU B O 1
ATOM 1615 N N . LEU B 1 12 ? 8.227 -0.014 -14.602 1 93.25 12 LEU B N 1
ATOM 1616 C CA . LEU B 1 12 ? 9.43 -0.798 -14.891 1 93.25 12 LEU B CA 1
ATOM 1617 C C . LEU B 1 12 ? 9.109 -1.948 -15.836 1 93.25 12 LEU B C 1
ATOM 1619 O O . LEU B 1 12 ? 9.938 -2.312 -16.672 1 93.25 12 LEU B O 1
ATOM 1623 N N . TYR B 1 13 ? 7.949 -2.535 -15.672 1 95.25 13 TYR B N 1
ATOM 1624 C CA . TYR B 1 13 ? 7.57 -3.734 -16.406 1 95.25 13 TYR B CA 1
ATOM 1625 C C . TYR B 1 13 ? 6.055 -3.82 -16.578 1 95.25 13 TYR B C 1
ATOM 1627 O O . TYR B 1 13 ? 5.309 -3.617 -15.609 1 95.25 13 TYR B O 1
ATOM 1635 N N . ASN B 1 14 ? 5.621 -4.031 -17.719 1 93.75 14 ASN B N 1
ATOM 1636 C CA . ASN B 1 14 ? 4.238 -4.328 -18.094 1 93.75 14 ASN B CA 1
ATOM 1637 C C . ASN B 1 14 ? 4.156 -5.504 -19.062 1 93.75 14 ASN B C 1
ATOM 1639 O O . ASN B 1 14 ? 4.535 -5.379 -20.234 1 93.75 14 ASN B O 1
ATOM 1643 N N . SER B 1 15 ? 3.668 -6.492 -18.516 1 95.81 15 SER B N 1
ATOM 1644 C CA . SER B 1 15 ? 3.689 -7.723 -19.297 1 95.81 15 SER B CA 1
ATOM 1645 C C . SER B 1 15 ? 2.787 -7.609 -20.531 1 95.81 15 SER B C 1
ATOM 1647 O O . SER B 1 15 ? 2.949 -8.352 -21.5 1 95.81 15 SER B O 1
ATOM 1649 N N . ARG B 1 16 ? 1.785 -6.805 -20.516 1 92.06 16 ARG B N 1
ATOM 1650 C CA . ARG B 1 16 ? 0.937 -6.609 -21.688 1 92.06 16 ARG B CA 1
ATOM 1651 C C . ARG B 1 16 ? 1.742 -6.066 -22.859 1 92.06 16 ARG B C 1
ATOM 1653 O O . ARG B 1 16 ? 1.481 -6.414 -24.016 1 92.06 16 ARG B O 1
ATOM 1660 N N . ASP B 1 17 ? 2.68 -5.281 -22.547 1 93.25 17 ASP B N 1
ATOM 1661 C CA . ASP B 1 17 ? 3.51 -4.66 -23.562 1 93.25 17 ASP B CA 1
ATOM 1662 C C . ASP B 1 17 ? 4.742 -5.508 -23.875 1 93.25 17 ASP B C 1
ATOM 1664 O O . ASP B 1 17 ? 5.145 -5.641 -25.031 1 93.25 17 ASP B O 1
ATOM 1668 N N . GLN B 1 18 ? 5.328 -6.09 -22.797 1 96.06 18 GLN B N 1
ATOM 1669 C CA . GLN B 1 18 ? 6.66 -6.668 -22.938 1 96.06 18 GLN B CA 1
ATOM 1670 C C . GLN B 1 18 ? 6.605 -8.195 -22.875 1 96.06 18 GLN B C 1
ATOM 1672 O O . GLN B 1 18 ? 7.629 -8.859 -23.031 1 96.06 18 GLN B O 1
ATOM 1677 N N . GLY B 1 19 ? 5.371 -8.711 -22.625 1 96.5 19 GLY B N 1
ATOM 1678 C CA . GLY B 1 19 ? 5.207 -10.148 -22.578 1 96.5 19 GLY B CA 1
ATOM 1679 C C . GLY B 1 19 ? 5.391 -10.711 -21.172 1 96.5 19 GLY B C 1
ATOM 1680 O O . GLY B 1 19 ? 6.156 -10.172 -20.375 1 96.5 19 GLY B O 1
ATOM 1681 N N . LEU B 1 20 ? 4.68 -11.773 -20.938 1 97.19 20 LEU B N 1
ATOM 1682 C CA . LEU B 1 20 ? 4.773 -12.477 -19.672 1 97.19 20 LEU B CA 1
ATOM 1683 C C . LEU B 1 20 ? 5.918 -13.477 -19.688 1 97.19 20 LEU B C 1
ATOM 1685 O O . LEU B 1 20 ? 6.074 -14.234 -20.641 1 97.19 20 LEU B O 1
ATOM 1689 N N . GLY B 1 21 ? 6.758 -13.477 -18.562 1 97.94 21 GLY B N 1
ATOM 1690 C CA . GLY B 1 21 ? 7.832 -14.453 -18.469 1 97.94 21 GLY B CA 1
ATOM 1691 C C . GLY B 1 21 ? 8.906 -14.055 -17.469 1 97.94 21 GLY B C 1
ATOM 1692 O O . GLY B 1 21 ? 9.141 -12.867 -17.234 1 97.94 21 GLY B O 1
ATOM 1693 N N . ALA B 1 22 ? 9.594 -15.078 -17.062 1 97.56 22 ALA B N 1
ATOM 1694 C CA . ALA B 1 22 ? 10.625 -14.859 -16.047 1 97.56 22 ALA B CA 1
ATOM 1695 C C . ALA B 1 22 ? 11.758 -14 -16.594 1 97.56 22 ALA B C 1
ATOM 1697 O O . ALA B 1 22 ? 12.234 -13.078 -15.922 1 97.56 22 ALA B O 1
ATOM 1698 N N . ASN B 1 23 ? 12.172 -14.273 -17.766 1 96.5 23 ASN B N 1
ATOM 1699 C CA . ASN B 1 23 ? 13.273 -13.531 -18.359 1 96.5 23 ASN B CA 1
ATOM 1700 C C . ASN B 1 23 ? 12.906 -12.062 -18.578 1 96.5 23 ASN B C 1
ATOM 1702 O O . ASN B 1 23 ? 13.727 -11.172 -18.328 1 96.5 23 ASN B O 1
ATOM 1706 N N . ARG B 1 24 ? 11.742 -11.883 -19.141 1 97.06 24 ARG B N 1
ATOM 1707 C CA . ARG B 1 24 ? 11.273 -10.516 -19.344 1 97.06 24 ARG B CA 1
ATOM 1708 C C . ARG B 1 24 ? 11.141 -9.773 -18.016 1 97.06 24 ARG B C 1
ATOM 1710 O O . ARG B 1 24 ? 11.547 -8.617 -17.906 1 97.06 24 ARG B O 1
ATOM 1717 N N . PHE B 1 25 ? 10.625 -10.43 -17.047 1 98 25 PHE B N 1
ATOM 1718 C CA . PHE B 1 25 ? 10.492 -9.852 -15.711 1 98 25 PHE B CA 1
ATOM 1719 C C . PHE B 1 25 ? 11.852 -9.422 -15.164 1 98 25 PHE B C 1
ATOM 1721 O O . PHE B 1 25 ? 12.039 -8.266 -14.797 1 98 25 PHE B O 1
ATOM 1728 N N . THR B 1 26 ? 12.758 -10.344 -15.109 1 97.56 26 THR B N 1
ATOM 1729 C CA . THR B 1 26 ? 14.055 -10.078 -14.508 1 97.56 26 THR B CA 1
ATOM 1730 C C . THR B 1 26 ? 14.805 -9 -15.281 1 97.56 26 THR B C 1
ATOM 1732 O O . THR B 1 26 ? 15.445 -8.133 -14.695 1 97.56 26 THR B O 1
ATOM 1735 N N . HIS B 1 27 ? 14.656 -8.992 -16.578 1 97.06 27 HIS B N 1
ATOM 1736 C CA . HIS B 1 27 ? 15.32 -8.016 -17.438 1 97.06 27 HIS B CA 1
ATOM 1737 C C . HIS B 1 27 ? 14.883 -6.594 -17.094 1 97.06 27 HIS B C 1
ATOM 1739 O O . HIS B 1 27 ? 15.703 -5.672 -17.094 1 97.06 27 HIS B O 1
ATOM 1745 N N . HIS B 1 28 ? 13.688 -6.414 -16.812 1 97.12 28 HIS B N 1
AT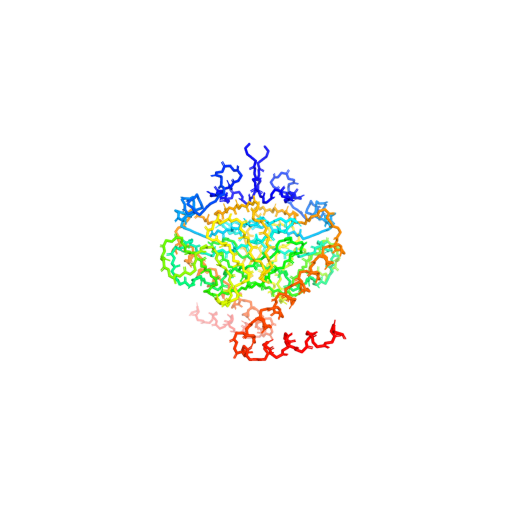OM 1746 C CA . HIS B 1 28 ? 13.125 -5.078 -16.641 1 97.12 28 HIS B CA 1
ATOM 1747 C C . HIS B 1 28 ? 13.133 -4.648 -15.18 1 97.12 28 HIS B C 1
ATOM 1749 O O . HIS B 1 28 ? 13.188 -3.453 -14.883 1 97.12 28 HIS B O 1
ATOM 1755 N N . VAL B 1 29 ? 13.172 -5.59 -14.258 1 97.31 29 VAL B N 1
ATOM 1756 C CA . VAL B 1 29 ? 12.898 -5.27 -12.859 1 97.31 29 VAL B CA 1
ATOM 1757 C C . VAL B 1 29 ? 14.203 -5.242 -12.07 1 97.31 29 VAL B C 1
ATOM 1759 O O . VAL B 1 29 ? 14.391 -4.391 -11.195 1 97.31 29 VAL B O 1
ATOM 1762 N N . LEU B 1 30 ? 15.141 -6.074 -12.383 1 96.44 30 LEU B N 1
ATOM 1763 C CA . LEU B 1 30 ? 16.312 -6.273 -11.523 1 96.44 30 LEU B CA 1
ATOM 1764 C C . LEU B 1 30 ? 17.281 -5.102 -11.641 1 96.44 30 LEU B C 1
ATOM 1766 O O . LEU B 1 30 ? 18.141 -4.922 -10.789 1 96.44 30 LEU B O 1
ATOM 1770 N N . ASN B 1 31 ? 17.109 -4.277 -12.602 1 92.81 31 ASN B N 1
ATOM 1771 C CA . ASN B 1 31 ? 18.016 -3.148 -12.758 1 92.81 31 ASN B CA 1
ATOM 1772 C C . ASN B 1 31 ? 17.547 -1.941 -11.945 1 92.81 31 ASN B C 1
ATOM 1774 O O . ASN B 1 31 ? 18.266 -0.949 -11.836 1 92.81 31 ASN B O 1
ATOM 1778 N N . TYR B 1 32 ? 16.453 -1.997 -11.516 1 93.06 32 TYR B N 1
ATOM 1779 C CA . TYR B 1 32 ? 15.938 -0.915 -10.68 1 93.06 32 TYR B CA 1
ATOM 1780 C C . TYR B 1 32 ? 16.375 -1.083 -9.234 1 93.06 32 TYR B C 1
ATOM 1782 O O . TYR B 1 32 ? 16.094 -2.105 -8.602 1 93.06 32 TYR B O 1
ATOM 1790 N N . ARG B 1 33 ? 17.078 -0.051 -8.695 1 89.5 33 ARG B N 1
ATOM 1791 C CA . ARG B 1 33 ? 17.656 -0.122 -7.363 1 89.5 33 ARG B CA 1
ATOM 1792 C C . ARG B 1 33 ? 16.812 0.656 -6.355 1 89.5 33 ARG B C 1
ATOM 1794 O O . ARG B 1 33 ? 17.266 1.658 -5.801 1 89.5 33 ARG B O 1
ATOM 1801 N N . GLY B 1 34 ? 15.664 0.148 -6.035 1 88.75 34 GLY B N 1
ATOM 1802 C CA . GLY B 1 34 ? 14.805 0.839 -5.086 1 88.75 34 GLY B CA 1
ATOM 1803 C C . GLY B 1 34 ? 13.523 0.09 -4.785 1 88.75 34 GLY B C 1
ATOM 1804 O O . GLY B 1 34 ? 13.352 -1.057 -5.207 1 88.75 34 GLY B O 1
ATOM 1805 N N . PRO B 1 35 ? 12.664 0.738 -3.945 1 90.69 35 PRO B N 1
ATOM 1806 C CA . PRO B 1 35 ? 11.375 0.128 -3.615 1 90.69 35 PRO B CA 1
ATOM 1807 C C . PRO B 1 35 ? 10.453 -0.003 -4.828 1 90.69 35 PRO B C 1
ATOM 1809 O O . PRO B 1 35 ? 10.508 0.829 -5.738 1 90.69 35 PRO B O 1
ATOM 1812 N N . SER B 1 36 ? 9.68 -1.039 -4.848 1 91.94 36 SER B N 1
ATOM 1813 C CA . SER B 1 36 ? 8.797 -1.271 -5.992 1 91.94 36 SER B CA 1
ATOM 1814 C C . SER B 1 36 ? 7.516 -1.976 -5.566 1 91.94 36 SER B C 1
ATOM 1816 O O . SER B 1 36 ? 7.465 -2.598 -4.504 1 91.94 36 SER B O 1
ATOM 1818 N N . LEU B 1 37 ? 6.508 -1.808 -6.344 1 90.5 37 LEU B N 1
ATOM 1819 C CA . LEU B 1 37 ? 5.242 -2.525 -6.25 1 90.5 37 LEU B CA 1
ATOM 1820 C C . LEU B 1 37 ? 5.043 -3.443 -7.449 1 90.5 37 LEU B C 1
ATOM 1822 O O . LEU B 1 37 ? 5.098 -2.99 -8.594 1 90.5 37 LEU B O 1
ATOM 1826 N N . THR B 1 38 ? 4.891 -4.703 -7.18 1 96.06 38 THR B N 1
ATOM 1827 C CA . THR B 1 38 ? 4.605 -5.691 -8.219 1 96.06 38 THR B CA 1
ATOM 1828 C C . THR B 1 38 ? 3.139 -6.113 -8.172 1 96.06 38 THR B C 1
ATOM 1830 O O . THR B 1 38 ? 2.705 -6.766 -7.215 1 96.06 38 THR B O 1
ATOM 1833 N N . PHE B 1 39 ? 2.424 -5.766 -9.164 1 93.56 39 PHE B N 1
ATOM 1834 C CA . PHE B 1 39 ? 1.018 -6.133 -9.273 1 93.56 39 PHE B CA 1
ATOM 1835 C C . PHE B 1 39 ? 0.852 -7.398 -10.109 1 93.56 39 PHE B C 1
ATOM 1837 O O . PHE B 1 39 ? 1.418 -7.508 -11.195 1 93.56 39 PHE B O 1
ATOM 1844 N N . LEU B 1 40 ? 0.117 -8.328 -9.578 1 96.88 40 LEU B N 1
ATOM 1845 C CA . LEU B 1 40 ? -0.177 -9.602 -10.227 1 96.88 40 LEU B CA 1
ATOM 1846 C C . LEU B 1 40 ? -1.669 -9.734 -10.516 1 96.88 40 LEU B C 1
ATOM 1848 O O . LEU B 1 40 ? -2.488 -9.68 -9.594 1 96.88 40 LEU B O 1
ATOM 1852 N N . GLN B 1 41 ? -1.92 -9.938 -11.758 1 95.19 41 GLN B N 1
ATOM 1853 C CA . GLN B 1 41 ? -3.311 -10.125 -12.156 1 95.19 41 GLN B CA 1
ATOM 1854 C C . GLN B 1 41 ? -3.602 -11.594 -12.453 1 95.19 41 GLN B C 1
ATOM 1856 O O . GLN B 1 41 ? -2.961 -12.195 -13.32 1 95.19 41 GLN B O 1
ATOM 1861 N N . GLY B 1 42 ? -4.516 -12.117 -11.695 1 95.81 42 GLY B N 1
ATOM 1862 C CA . GLY B 1 42 ? -4.941 -13.484 -11.93 1 95.81 42 GLY B CA 1
ATOM 1863 C C . GLY B 1 42 ? -6.285 -13.578 -12.625 1 95.81 42 GLY B C 1
ATOM 1864 O O . GLY B 1 42 ? -7.02 -12.594 -12.711 1 95.81 42 GLY B O 1
ATOM 1865 N N . GLU B 1 43 ? -6.523 -14.75 -13.156 1 96.38 43 GLU B N 1
ATOM 1866 C CA . GLU B 1 43 ? -7.828 -15.031 -13.75 1 96.38 43 GLU B CA 1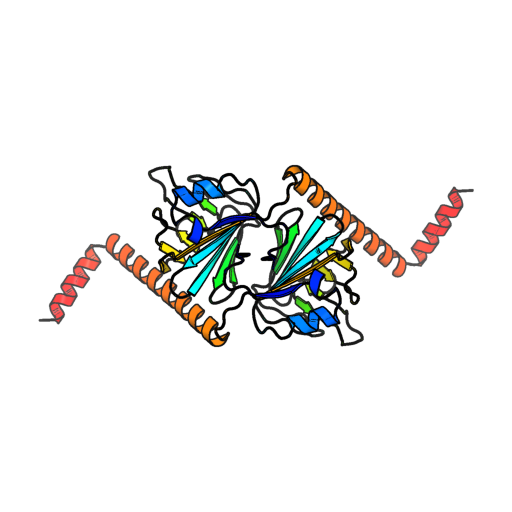
ATOM 1867 C C . GLU B 1 43 ? -8.938 -14.914 -12.719 1 96.38 43 GLU B C 1
ATOM 1869 O O . GLU B 1 43 ? -8.719 -15.148 -11.523 1 96.38 43 GLU B O 1
ATOM 1874 N N . GLY B 1 44 ? -10.109 -14.531 -13.211 1 90.75 44 GLY B N 1
ATOM 1875 C CA . GLY B 1 44 ? -11.25 -14.414 -12.305 1 90.75 44 GLY B CA 1
ATOM 1876 C C . GLY B 1 44 ? -11.312 -13.078 -11.602 1 90.75 44 GLY B C 1
ATOM 1877 O O . GLY B 1 44 ? -12.078 -12.914 -10.641 1 90.75 44 GLY B O 1
ATOM 1878 N N . GLY B 1 45 ? -10.469 -12.156 -11.977 1 88.31 45 GLY B N 1
ATOM 1879 C CA . GLY B 1 45 ? -10.562 -10.797 -11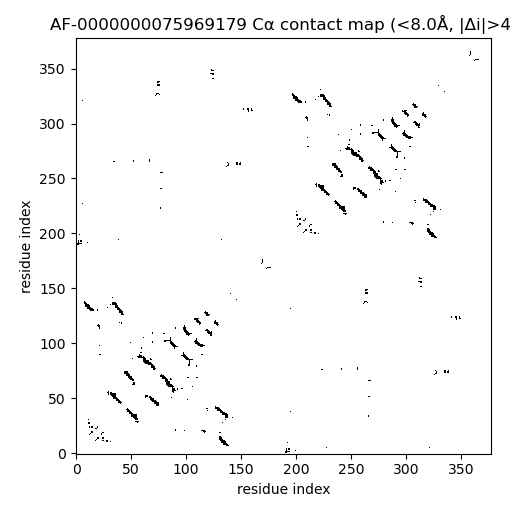.477 1 88.31 45 GLY B CA 1
ATOM 1880 C C . GLY B 1 45 ? -9.812 -10.594 -10.172 1 88.31 45 GLY B C 1
ATOM 1881 O O . GLY B 1 45 ? -10.008 -9.586 -9.484 1 88.31 45 GLY B O 1
ATOM 1882 N N . VAL B 1 46 ? -8.945 -11.562 -9.797 1 91.25 46 VAL B N 1
ATOM 1883 C CA . VAL B 1 46 ? -8.164 -11.391 -8.578 1 91.25 46 VAL B CA 1
ATOM 1884 C C . VAL B 1 46 ? -6.898 -10.594 -8.891 1 91.25 46 VAL B C 1
ATOM 1886 O O . VAL B 1 46 ? -6.352 -10.68 -9.992 1 91.25 46 VAL B O 1
ATOM 1889 N N . GLU B 1 47 ? -6.527 -9.766 -7.945 1 93.38 47 GLU B N 1
ATOM 1890 C CA . GLU B 1 47 ? -5.316 -8.961 -8.07 1 93.38 47 GLU B CA 1
ATOM 1891 C C . GLU B 1 47 ? -4.539 -8.922 -6.754 1 93.38 47 GLU B C 1
ATOM 1893 O O . GLU B 1 47 ? -5.125 -8.742 -5.688 1 93.38 47 GLU B O 1
ATOM 1898 N N . PHE B 1 48 ? -3.236 -9.102 -6.879 1 95.31 48 PHE B N 1
ATOM 1899 C CA . PHE B 1 48 ? -2.346 -9.062 -5.727 1 95.31 48 PHE B CA 1
ATOM 1900 C C . PHE B 1 48 ? -1.217 -8.062 -5.945 1 95.31 48 PHE B C 1
ATOM 1902 O O . PHE B 1 48 ? -0.967 -7.641 -7.074 1 95.31 48 PHE B O 1
ATOM 1909 N N . CYS B 1 49 ? -0.593 -7.711 -4.852 1 94.19 49 CYS B N 1
ATOM 1910 C CA . CYS B 1 49 ? 0.555 -6.812 -4.906 1 94.19 49 CYS B CA 1
ATOM 1911 C C . CYS B 1 49 ? 1.643 -7.262 -3.936 1 94.19 49 CYS B C 1
ATOM 1913 O O . CYS B 1 49 ? 1.352 -7.629 -2.797 1 94.19 49 CYS B O 1
ATOM 1915 N N . ILE B 1 50 ? 2.787 -7.316 -4.422 1 97.25 50 ILE B N 1
ATOM 1916 C CA . ILE B 1 50 ? 3.977 -7.504 -3.596 1 97.25 50 ILE B CA 1
ATOM 1917 C C . ILE B 1 50 ? 4.73 -6.184 -3.471 1 97.25 50 ILE B C 1
ATOM 1919 O O . ILE B 1 50 ? 5.184 -5.621 -4.473 1 97.25 50 ILE B O 1
ATOM 1923 N N . ALA B 1 51 ? 4.805 -5.738 -2.283 1 93.69 51 ALA B N 1
ATOM 1924 C CA . ALA B 1 51 ? 5.527 -4.496 -2.021 1 93.69 51 ALA B CA 1
ATOM 1925 C C . ALA B 1 51 ? 6.934 -4.777 -1.504 1 93.69 51 ALA B C 1
ATOM 1927 O O . ALA B 1 51 ? 7.102 -5.387 -0.445 1 93.69 51 ALA B O 1
ATOM 1928 N N . ALA B 1 52 ? 7.887 -4.309 -2.193 1 95.25 52 ALA B N 1
ATOM 1929 C CA . ALA B 1 52 ? 9.289 -4.461 -1.823 1 95.25 52 ALA B CA 1
ATOM 1930 C C . ALA B 1 52 ? 9.906 -3.117 -1.435 1 95.25 52 ALA B C 1
ATOM 1932 O O . ALA B 1 52 ? 9.867 -2.162 -2.215 1 95.25 52 ALA B O 1
ATOM 1933 N N . THR B 1 53 ? 10.508 -3.111 -0.274 1 89.12 53 THR B N 1
ATOM 1934 C CA . THR B 1 53 ? 11.086 -1.857 0.201 1 89.12 53 THR B CA 1
ATOM 1935 C C . THR B 1 53 ? 12.453 -1.615 -0.429 1 89.12 53 THR B C 1
ATOM 1937 O O . THR B 1 53 ? 12.969 -0.496 -0.394 1 89.12 53 THR B O 1
ATOM 1940 N N . ASP B 1 54 ? 13.062 -2.701 -0.979 1 90.62 54 ASP B N 1
ATOM 1941 C CA . ASP B 1 54 ? 14.375 -2.652 -1.617 1 90.62 54 ASP B CA 1
ATOM 1942 C C . ASP B 1 54 ? 14.32 -3.221 -3.033 1 90.62 54 ASP B C 1
ATOM 1944 O O . ASP B 1 54 ? 13.25 -3.635 -3.5 1 90.62 54 ASP B O 1
ATOM 1948 N N . GLU B 1 55 ? 15.477 -3.143 -3.693 1 93.31 55 GLU B N 1
ATOM 1949 C CA . GLU B 1 55 ? 15.562 -3.736 -5.023 1 93.31 55 GLU B CA 1
ATOM 1950 C C . GLU B 1 55 ? 15.281 -5.234 -4.98 1 93.31 55 GLU B C 1
ATOM 1952 O O . GLU B 1 55 ? 15.609 -5.906 -3.998 1 93.31 55 GLU B O 1
ATOM 1957 N N . TRP B 1 56 ? 14.656 -5.715 -6.043 1 96.69 56 TRP B N 1
ATOM 1958 C CA . TRP B 1 56 ? 14.508 -7.156 -6.195 1 96.69 56 TRP B CA 1
ATOM 1959 C C . TRP B 1 56 ? 15.875 -7.828 -6.332 1 96.69 56 TRP B C 1
ATOM 1961 O O . TRP B 1 56 ? 16.781 -7.281 -6.969 1 96.69 56 TRP B O 1
ATOM 1971 N N . LYS B 1 57 ? 15.984 -9.031 -5.762 1 96.12 57 LYS B N 1
ATOM 1972 C CA . LYS B 1 57 ? 17.219 -9.805 -5.785 1 96.12 57 LYS B CA 1
ATOM 1973 C C . LYS B 1 57 ? 16.953 -11.25 -6.199 1 96.12 57 LYS B C 1
ATOM 1975 O O . LYS B 1 57 ? 16 -11.867 -5.73 1 96.12 57 LYS B O 1
ATOM 1980 N N . GLU B 1 58 ? 17.734 -11.664 -7.094 1 96.81 58 GLU B N 1
ATOM 1981 C CA . GLU B 1 58 ? 17.703 -13.094 -7.387 1 96.81 58 GLU B CA 1
ATOM 1982 C C . GLU B 1 58 ? 18.516 -13.883 -6.363 1 96.81 58 GLU B C 1
ATOM 1984 O O . GLU B 1 58 ? 19.703 -13.648 -6.188 1 96.81 58 GLU B O 1
ATOM 1989 N N . SER B 1 59 ? 17.859 -14.758 -5.688 1 97.25 59 SER B N 1
ATOM 1990 C CA . SER B 1 59 ? 18.484 -15.555 -4.637 1 97.25 59 SER B CA 1
ATOM 1991 C C . SER B 1 59 ? 17.688 -16.812 -4.336 1 97.25 59 SER B C 1
ATOM 1993 O O . SER B 1 59 ? 16.5 -16.891 -4.66 1 97.25 59 SER B O 1
ATOM 1995 N N . ASN B 1 60 ? 18.375 -17.812 -3.76 1 97.62 60 ASN B N 1
ATOM 1996 C CA . ASN B 1 60 ? 17.6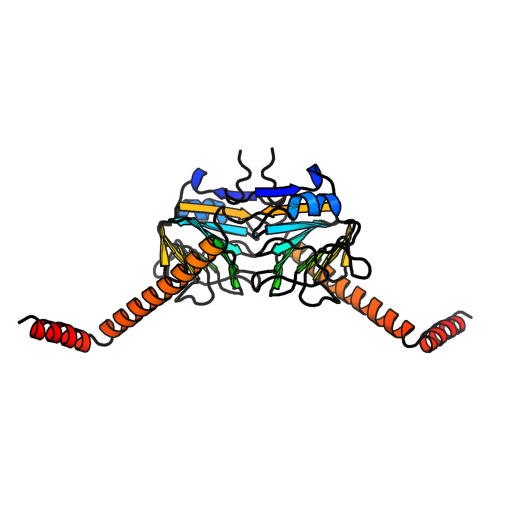72 -18.969 -3.236 1 97.62 60 ASN B CA 1
ATOM 1997 C C . ASN B 1 60 ? 17.281 -18.766 -1.772 1 97.62 60 ASN B C 1
ATOM 1999 O O . ASN B 1 60 ? 16.875 -19.719 -1.102 1 97.62 60 ASN B O 1
ATOM 2003 N N . HIS B 1 61 ? 17.375 -17.516 -1.301 1 97.94 61 HIS B N 1
ATOM 2004 C CA . HIS B 1 61 ? 17 -17.156 0.059 1 97.94 61 HIS B CA 1
ATOM 2005 C C . HIS B 1 61 ? 15.922 -16.078 0.057 1 97.94 61 HIS B C 1
ATOM 2007 O O . HIS B 1 61 ? 15.922 -15.188 -0.804 1 97.94 61 HIS B O 1
ATOM 2013 N N . TYR B 1 62 ? 15.086 -16.188 1.095 1 98.44 62 TYR B N 1
ATOM 2014 C CA . TYR B 1 62 ? 14.109 -15.125 1.307 1 98.44 62 TYR B CA 1
ATOM 2015 C C . TYR B 1 62 ? 14.789 -13.875 1.873 1 98.44 62 TYR B C 1
ATOM 2017 O O . TYR B 1 62 ? 15.711 -13.977 2.68 1 98.44 62 TYR B O 1
ATOM 2025 N N . TRP B 1 63 ? 14.305 -12.805 1.432 1 97.81 63 TRP B N 1
ATOM 2026 C CA . TRP B 1 63 ? 14.914 -11.539 1.814 1 97.81 63 TRP B CA 1
ATOM 2027 C C . TRP B 1 63 ? 13.852 -10.461 2.014 1 97.81 63 TRP B C 1
ATOM 2029 O O . TRP B 1 63 ? 12.656 -10.727 1.871 1 97.81 63 TRP B O 1
ATOM 2039 N N . GLY B 1 64 ? 14.219 -9.273 2.35 1 95.06 64 GLY B N 1
ATOM 2040 C CA . GLY B 1 64 ? 13.336 -8.133 2.539 1 95.06 64 GLY B CA 1
ATOM 2041 C C . GLY B 1 64 ? 13.352 -7.598 3.957 1 95.06 64 GLY B C 1
ATOM 2042 O O . GLY B 1 64 ? 13.625 -8.336 4.902 1 95.06 64 GLY B O 1
ATOM 2043 N N . HIS B 1 65 ? 12.984 -6.363 4.129 1 90.56 65 HIS B N 1
ATOM 2044 C CA . HIS B 1 65 ? 12.938 -5.703 5.43 1 90.56 65 HIS B CA 1
ATOM 2045 C C . HIS B 1 65 ? 11.516 -5.668 5.98 1 90.56 65 HIS B C 1
ATOM 2047 O O . HIS B 1 65 ? 10.594 -6.215 5.371 1 90.56 65 HIS B O 1
ATOM 2053 N N . ASP B 1 66 ? 11.328 -5.035 7.16 1 88.62 66 ASP B N 1
ATOM 2054 C CA . ASP B 1 66 ? 10.094 -5.07 7.934 1 88.62 66 ASP B CA 1
ATOM 2055 C C . ASP B 1 66 ? 8.938 -4.457 7.152 1 88.62 66 ASP B C 1
ATOM 2057 O O . ASP B 1 66 ? 7.781 -4.828 7.352 1 88.62 66 ASP B O 1
ATOM 2061 N N . GLY B 1 67 ? 9.211 -3.637 6.18 1 84.81 67 GLY B N 1
ATOM 2062 C CA . GLY B 1 67 ? 8.164 -2.914 5.477 1 84.81 67 GLY B CA 1
ATOM 2063 C C . GLY B 1 67 ? 7.633 -3.662 4.266 1 84.81 67 GLY B C 1
ATOM 2064 O O . GLY B 1 67 ? 6.672 -3.223 3.635 1 84.81 67 GLY B O 1
ATOM 2065 N N . CYS B 1 68 ? 8.164 -4.801 3.973 1 93.75 68 CYS B N 1
ATOM 2066 C CA . CYS B 1 68 ? 7.691 -5.59 2.84 1 93.75 68 CYS B CA 1
ATOM 2067 C C . CYS B 1 68 ? 6.336 -6.219 3.139 1 93.75 68 CYS B C 1
ATOM 2069 O O . CYS B 1 68 ? 6.031 -6.527 4.293 1 93.75 68 CYS B O 1
ATOM 2071 N N . MET B 1 69 ? 5.484 -6.371 2.027 1 94.25 69 MET B N 1
ATOM 2072 C CA . MET B 1 69 ? 4.117 -6.824 2.258 1 94.25 69 MET B CA 1
ATOM 2073 C C . MET B 1 69 ? 3.592 -7.594 1.052 1 94.25 69 MET B C 1
ATOM 2075 O O . MET B 1 69 ? 4.043 -7.383 -0.074 1 94.25 69 MET B O 1
ATOM 2079 N N . VAL B 1 70 ? 2.648 -8.461 1.414 1 96.69 70 VAL B N 1
ATOM 2080 C CA . VAL B 1 70 ? 1.74 -9.055 0.438 1 96.69 70 VAL B CA 1
ATOM 2081 C C . VAL B 1 70 ? 0.339 -8.477 0.619 1 96.69 70 VAL B C 1
ATOM 2083 O O . VAL B 1 70 ? -0.197 -8.469 1.729 1 96.69 70 VAL B O 1
ATOM 2086 N N . ILE B 1 71 ? -0.208 -7.992 -0.499 1 92.12 71 ILE B N 1
ATOM 2087 C CA . ILE B 1 71 ? -1.521 -7.359 -0.442 1 92.12 71 ILE B CA 1
ATOM 2088 C C . ILE B 1 71 ? -2.459 -8.031 -1.444 1 92.12 71 ILE B C 1
ATOM 2090 O O . ILE B 1 71 ? -2.066 -8.312 -2.576 1 92.12 71 ILE B O 1
ATOM 2094 N N . GLN B 1 72 ? -3.666 -8.336 -0.97 1 92 72 GLN B N 1
ATOM 2095 C CA . GLN B 1 72 ? -4.742 -8.594 -1.922 1 92 72 GLN B CA 1
ATOM 2096 C C . GLN B 1 72 ? -5.477 -7.301 -2.285 1 92 72 GLN B C 1
ATOM 2098 O O . GLN B 1 72 ? -5.992 -6.609 -1.406 1 92 72 GLN B O 1
ATOM 2103 N N . ILE B 1 73 ? -5.441 -7.035 -3.521 1 88.06 73 ILE B N 1
ATOM 2104 C CA . ILE B 1 73 ? -6.098 -5.82 -3.996 1 88.06 73 ILE B CA 1
ATOM 2105 C C . ILE B 1 73 ? -7.555 -6.121 -4.34 1 88.06 73 ILE B C 1
ATOM 2107 O O . ILE B 1 73 ? -8.461 -5.387 -3.93 1 88.06 73 ILE B O 1
ATOM 2111 N N . LEU B 1 74 ? -7.715 -7.148 -5.121 1 87.44 74 LEU B N 1
ATOM 2112 C CA . LEU B 1 74 ? -9.039 -7.637 -5.496 1 87.44 74 LEU B CA 1
ATOM 2113 C C . LEU B 1 74 ? -9.203 -9.109 -5.125 1 87.44 74 LEU B C 1
ATOM 2115 O O . LEU B 1 74 ? -8.25 -9.883 -5.219 1 87.44 74 LEU B O 1
ATOM 2119 N N . PRO B 1 75 ? -10.32 -9.523 -4.672 1 86.31 75 PRO B N 1
ATOM 2120 C CA . PRO B 1 75 ? -11.602 -8.82 -4.688 1 86.31 75 PRO B CA 1
ATOM 2121 C C . PRO B 1 75 ? -11.75 -7.824 -3.541 1 86.31 75 PRO B C 1
ATOM 2123 O O . PRO B 1 75 ? -12.547 -6.887 -3.625 1 86.31 75 PRO B O 1
ATOM 2126 N N . LEU B 1 76 ? -11.086 -8.109 -2.461 1 81.44 76 LEU B N 1
ATOM 2127 C CA . LEU B 1 76 ? -11.141 -7.199 -1.321 1 81.44 76 LEU B CA 1
ATOM 2128 C C . LEU B 1 76 ? -9.734 -6.82 -0.862 1 81.44 76 LEU B C 1
ATOM 2130 O O . LEU B 1 76 ? -8.883 -7.691 -0.677 1 81.44 76 LEU B O 1
ATOM 2134 N N . PHE B 1 77 ? -9.648 -5.594 -0.651 1 80.88 77 PHE B N 1
ATOM 2135 C CA . PHE B 1 77 ? -8.352 -5.086 -0.227 1 80.88 77 PHE B CA 1
ATOM 2136 C C . PHE B 1 77 ? -7.992 -5.602 1.162 1 80.88 77 PHE B C 1
ATOM 2138 O O . PHE B 1 77 ? -8.781 -5.461 2.102 1 80.88 77 PHE B O 1
ATOM 2145 N N . GLN B 1 78 ? -6.875 -6.164 1.256 1 84.69 78 GLN B N 1
ATOM 2146 C CA . GLN B 1 78 ? -6.398 -6.672 2.539 1 84.69 78 GLN B CA 1
ATOM 2147 C C . GLN B 1 78 ? -4.887 -6.875 2.523 1 84.69 78 GLN B C 1
ATOM 2149 O O . GLN B 1 78 ? -4.344 -7.477 1.592 1 84.69 78 GLN B O 1
ATOM 2154 N N . VAL B 1 79 ? -4.242 -6.336 3.562 1 88 79 VAL B N 1
ATOM 2155 C CA . VAL B 1 79 ? -2.857 -6.738 3.785 1 88 79 VAL B CA 1
ATOM 2156 C C . VAL B 1 79 ? -2.811 -8.188 4.262 1 88 79 VAL B C 1
ATOM 2158 O O . VAL B 1 79 ? -3.33 -8.516 5.332 1 88 79 VAL B O 1
ATOM 2161 N N . VAL B 1 80 ? -2.24 -8.977 3.486 1 93.31 80 VAL B N 1
ATOM 2162 C CA . VAL B 1 80 ? -2.232 -10.414 3.744 1 93.31 80 VAL B CA 1
ATOM 2163 C C . VAL B 1 80 ? -1.121 -10.758 4.73 1 93.31 80 VAL B C 1
ATOM 2165 O O . VAL B 1 80 ? -1.36 -11.438 5.734 1 93.31 80 VAL B O 1
ATOM 2168 N N . GLU B 1 81 ? 0.078 -10.328 4.453 1 95.06 81 GLU B N 1
ATOM 2169 C CA . GLU B 1 81 ? 1.251 -10.523 5.301 1 95.06 81 GLU B CA 1
ATOM 2170 C C . GLU B 1 81 ? 2.215 -9.344 5.188 1 95.06 81 GLU B C 1
ATOM 2172 O O . GLU B 1 81 ? 2.271 -8.68 4.152 1 95.06 81 GLU B O 1
ATOM 2177 N N . GLN B 1 82 ? 2.908 -9.117 6.32 1 92 82 GLN B N 1
ATOM 2178 C CA . GLN B 1 82 ? 3.918 -8.062 6.379 1 92 82 GLN B CA 1
ATOM 2179 C C . GLN B 1 82 ? 5.094 -8.477 7.258 1 92 82 GLN B C 1
ATOM 2181 O O . GLN B 1 82 ? 4.906 -9.125 8.289 1 92 82 GLN B O 1
ATOM 2186 N N . GLY B 1 83 ? 6.25 -8.117 6.805 1 92.94 83 GLY B N 1
ATOM 2187 C CA . GLY B 1 83 ? 7.398 -8.391 7.656 1 92.94 83 GLY B CA 1
ATOM 2188 C C . GLY B 1 83 ? 8.68 -8.594 6.875 1 92.94 83 GLY B C 1
ATOM 2189 O O . GLY B 1 83 ? 8.711 -8.406 5.66 1 92.94 83 GLY B O 1
ATOM 2190 N N . PRO B 1 84 ? 9.734 -8.875 7.645 1 95.31 84 PRO B N 1
ATOM 2191 C CA . PRO B 1 84 ? 11.023 -9.125 7 1 95.31 84 PRO B CA 1
ATOM 2192 C C . PRO B 1 84 ? 11.109 -10.516 6.375 1 95.31 84 PRO B C 1
ATOM 2194 O O . PRO B 1 84 ? 10.336 -11.406 6.738 1 95.31 84 PRO B O 1
ATOM 2197 N N . LYS B 1 85 ? 12.047 -10.711 5.383 1 97.69 85 LYS B N 1
ATOM 2198 C CA . LYS B 1 85 ? 12.398 -11.992 4.785 1 97.69 85 LYS B CA 1
ATOM 2199 C C . LYS B 1 85 ? 11.172 -12.703 4.223 1 97.69 85 LYS B C 1
ATOM 2201 O O . LYS B 1 85 ? 10.969 -13.891 4.461 1 97.69 85 LYS B O 1
ATOM 2206 N N . ILE B 1 86 ? 10.352 -11.938 3.512 1 98.25 86 ILE B N 1
ATOM 2207 C CA . ILE B 1 86 ? 9.141 -12.562 2.982 1 98.25 86 ILE B CA 1
ATOM 2208 C C . ILE B 1 86 ? 9.227 -12.625 1.458 1 98.25 86 ILE B C 1
ATOM 2210 O O . ILE B 1 86 ? 8.32 -13.148 0.806 1 98.25 86 ILE B O 1
ATOM 2214 N N . LEU B 1 87 ? 10.289 -12.078 0.804 1 98.69 87 LEU B N 1
ATOM 2215 C CA . LEU B 1 87 ? 10.375 -12 -0.65 1 98.69 87 LEU B CA 1
ATOM 2216 C C . LEU B 1 87 ? 11.375 -13.008 -1.191 1 98.69 87 LEU B C 1
ATOM 2218 O O . LEU B 1 87 ? 12.414 -13.258 -0.568 1 98.69 87 LEU B O 1
ATOM 2222 N N . TYR B 1 88 ? 11.023 -13.578 -2.305 1 98.81 88 TYR B N 1
ATOM 2223 C CA . TYR B 1 88 ? 11.844 -14.602 -2.939 1 98.81 88 TYR B CA 1
ATOM 2224 C C . TYR B 1 88 ? 11.727 -14.531 -4.457 1 98.81 88 TYR B C 1
ATOM 2226 O O . TYR B 1 88 ? 10.625 -14.414 -4.996 1 98.81 88 TYR B O 1
ATOM 2234 N N . LEU B 1 89 ? 12.828 -14.516 -5.109 1 98.81 89 LEU B N 1
ATOM 2235 C CA . LEU B 1 89 ? 12.906 -14.609 -6.562 1 98.81 89 LEU B CA 1
ATOM 2236 C C . LEU B 1 89 ? 14.078 -15.484 -6.992 1 98.81 89 LEU B C 1
ATOM 2238 O O . LEU B 1 89 ? 15.219 -15.219 -6.629 1 98.81 89 LEU B O 1
ATOM 2242 N N . ASN B 1 90 ? 13.773 -16.5 -7.73 1 98.69 90 ASN B N 1
ATOM 2243 C CA . ASN B 1 90 ? 14.797 -17.375 -8.312 1 98.69 90 ASN B CA 1
ATOM 2244 C C . ASN B 1 90 ? 14.414 -17.844 -9.711 1 98.69 90 ASN B C 1
ATOM 2246 O O . ASN B 1 90 ? 13.367 -18.469 -9.891 1 98.69 90 ASN B O 1
ATOM 2250 N N . THR B 1 91 ? 15.219 -17.531 -10.633 1 97.25 91 THR B N 1
ATOM 2251 C CA . THR B 1 91 ? 14.93 -17.969 -11.992 1 97.25 91 THR B CA 1
ATOM 2252 C C . THR B 1 91 ? 16.078 -18.812 -12.539 1 97.25 91 THR B C 1
ATOM 2254 O O . THR B 1 91 ? 16.031 -19.281 -13.672 1 97.25 91 THR B O 1
ATOM 2257 N N . SER B 1 92 ? 17.141 -19.062 -11.758 1 95.94 92 SER B N 1
ATOM 2258 C CA . SER B 1 92 ? 18.344 -19.609 -12.367 1 95.94 92 SER B CA 1
ATOM 2259 C C . SER B 1 92 ? 18.906 -20.75 -11.523 1 95.94 92 SER B C 1
ATOM 2261 O O . SER B 1 92 ? 19.438 -21.734 -12.07 1 95.94 92 SER B O 1
ATOM 2263 N N . ILE B 1 93 ? 18.844 -20.703 -10.242 1 96.69 93 ILE B N 1
ATOM 2264 C CA . ILE B 1 93 ? 19.484 -21.672 -9.367 1 96.69 93 ILE B CA 1
ATOM 2265 C C . ILE B 1 93 ? 18.672 -22.969 -9.336 1 96.69 93 ILE B C 1
ATOM 2267 O O . ILE B 1 93 ? 17.562 -22.984 -8.812 1 96.69 93 ILE B O 1
ATOM 2271 N N . ARG B 1 94 ? 19.234 -23.938 -9.844 1 96.06 94 ARG B N 1
ATOM 2272 C CA . ARG B 1 94 ? 18.562 -25.234 -9.914 1 96.06 94 ARG B CA 1
ATOM 2273 C C . ARG B 1 94 ? 18.516 -25.891 -8.539 1 96.06 94 ARG B C 1
ATOM 2275 O O . ARG B 1 94 ? 19.375 -25.656 -7.695 1 96.06 94 ARG B O 1
ATOM 2282 N N . GLY B 1 95 ? 17.484 -26.734 -8.344 1 96.81 95 GLY B N 1
ATOM 2283 C CA . GLY B 1 95 ? 17.344 -27.422 -7.07 1 96.81 95 GLY B CA 1
ATOM 2284 C C . GLY B 1 95 ? 16.562 -26.641 -6.043 1 96.81 95 GLY B C 1
ATOM 2285 O O . GLY B 1 95 ? 16.266 -27.141 -4.957 1 96.81 95 GLY B O 1
ATOM 2286 N N . TYR B 1 96 ? 16.328 -25.484 -6.34 1 97.94 96 TYR B N 1
ATOM 2287 C CA . TYR B 1 96 ? 15.516 -24.625 -5.48 1 97.94 96 TYR B CA 1
ATOM 2288 C C . TYR B 1 96 ? 14.266 -24.141 -6.211 1 97.94 96 TYR B C 1
ATOM 2290 O O . TYR B 1 96 ? 14.234 -24.094 -7.441 1 97.94 96 TYR B O 1
ATOM 2298 N N . PRO B 1 97 ? 13.211 -23.828 -5.426 1 97.88 97 PRO B N 1
ATOM 2299 C CA . PRO B 1 97 ? 12.016 -23.312 -6.109 1 97.88 97 PRO B CA 1
ATOM 2300 C C . PRO B 1 97 ? 12.328 -22.141 -7.039 1 97.88 97 PRO B C 1
ATOM 2302 O O . PRO B 1 97 ? 13.141 -21.281 -6.703 1 97.88 97 PRO B O 1
ATOM 2305 N N . GLN B 1 98 ? 11.68 -22.172 -8.195 1 98.38 98 GLN B N 1
ATOM 2306 C CA . GLN B 1 98 ? 11.875 -21.094 -9.156 1 98.38 98 GLN B CA 1
ATOM 2307 C C . GLN B 1 98 ? 10.602 -20.281 -9.352 1 98.38 98 GLN B C 1
ATOM 2309 O O . GLN B 1 98 ? 9.5 -20.844 -9.344 1 98.38 98 GLN B O 1
ATOM 2314 N N . GLY B 1 99 ? 10.711 -19 -9.57 1 98.56 99 GLY B N 1
ATOM 2315 C CA . GLY B 1 99 ? 9.602 -18.078 -9.688 1 98.56 99 GLY B CA 1
ATOM 2316 C C . GLY B 1 99 ? 9.664 -16.938 -8.688 1 98.56 99 GLY B C 1
ATOM 2317 O O . GLY B 1 99 ? 10.75 -16.562 -8.242 1 98.56 99 GLY B O 1
ATOM 2318 N N . VAL B 1 100 ? 8.539 -16.328 -8.453 1 98.81 100 VAL B N 1
ATOM 2319 C CA . VAL B 1 100 ? 8.391 -15.25 -7.473 1 98.81 100 VAL B CA 1
ATOM 2320 C C . VAL B 1 100 ? 7.543 -15.734 -6.301 1 98.81 100 VAL B C 1
ATOM 2322 O O . VAL B 1 100 ? 6.441 -16.25 -6.496 1 98.81 100 VAL B O 1
ATOM 2325 N N . ARG B 1 101 ? 8.078 -15.586 -5.137 1 98.81 101 ARG B N 1
ATOM 2326 C CA . ARG B 1 101 ? 7.32 -15.961 -3.945 1 98.81 101 ARG B CA 1
ATOM 2327 C C . ARG B 1 101 ? 7.344 -14.844 -2.908 1 98.81 101 ARG B C 1
ATOM 2329 O O . ARG B 1 101 ? 8.297 -14.07 -2.848 1 98.81 101 ARG B O 1
ATOM 2336 N N . ALA B 1 102 ? 6.328 -14.789 -2.166 1 98.81 102 ALA B N 1
ATOM 2337 C CA . ALA B 1 102 ? 6.242 -13.836 -1.062 1 98.81 102 ALA B CA 1
ATOM 2338 C C . ALA B 1 102 ? 5.387 -14.391 0.075 1 98.81 102 ALA B C 1
ATOM 2340 O O . ALA B 1 102 ? 4.301 -14.922 -0.161 1 98.81 102 ALA B O 1
ATOM 2341 N N . GLY B 1 103 ? 5.875 -14.281 1.245 1 98.44 103 GLY B N 1
ATOM 2342 C CA . GLY B 1 103 ? 5.188 -14.75 2.438 1 98.44 103 GLY B CA 1
ATOM 2343 C C . GLY B 1 103 ? 6.129 -15.156 3.553 1 98.44 103 GLY B C 1
ATOM 2344 O O . GLY B 1 103 ? 7.316 -15.383 3.314 1 98.44 103 GLY B O 1
ATOM 2345 N N . LYS B 1 104 ? 5.629 -15.266 4.711 1 97.81 104 LYS B N 1
ATOM 2346 C CA . LYS B 1 104 ? 6.422 -15.523 5.91 1 97.81 104 LYS B CA 1
ATOM 2347 C C . LYS B 1 104 ? 6.855 -16.984 5.98 1 97.81 104 LYS B C 1
ATOM 2349 O O . LYS B 1 104 ? 7.918 -17.297 6.523 1 97.81 104 LYS B O 1
ATOM 2354 N N . ASP B 1 105 ? 6.027 -17.859 5.457 1 97.44 105 ASP B N 1
ATOM 2355 C CA . ASP B 1 105 ? 6.332 -19.281 5.477 1 97.44 105 ASP B CA 1
ATOM 2356 C C . ASP B 1 105 ? 6.844 -19.75 4.117 1 97.44 105 ASP B C 1
ATOM 2358 O O . ASP B 1 105 ? 6.066 -19.906 3.17 1 97.44 105 ASP B O 1
ATOM 2362 N N . PRO B 1 106 ? 8.117 -20.078 4.035 1 96.56 106 PRO B N 1
ATOM 2363 C CA . PRO B 1 106 ? 8.672 -20.5 2.756 1 96.56 106 PRO B CA 1
ATOM 2364 C C . PRO B 1 106 ? 8.016 -21.781 2.223 1 96.56 106 PRO B C 1
ATOM 2366 O O . PRO B 1 106 ? 8.031 -22.016 1.014 1 96.56 106 PRO B O 1
ATOM 2369 N N . ARG B 1 107 ? 7.488 -22.531 3.08 1 95.25 107 ARG B N 1
ATOM 2370 C CA . ARG B 1 107 ? 6.875 -23.797 2.654 1 95.25 107 ARG B CA 1
ATOM 2371 C C . ARG B 1 107 ? 5.465 -23.562 2.131 1 95.25 107 ARG B C 1
ATOM 2373 O O . ARG B 1 107 ? 4.945 -24.359 1.354 1 95.25 107 ARG B O 1
ATOM 2380 N N . LYS B 1 108 ? 4.863 -22.5 2.676 1 95.56 108 LYS B N 1
ATOM 2381 C CA . LYS B 1 108 ? 3.51 -22.125 2.271 1 95.56 108 LYS B CA 1
ATOM 2382 C C . LYS B 1 108 ? 3.395 -20.625 2.045 1 95.56 108 LYS B C 1
ATOM 2384 O O . LYS B 1 108 ? 2.652 -19.938 2.752 1 95.56 108 LYS B O 1
ATOM 2389 N N . PRO B 1 109 ? 4.066 -20.188 0.984 1 97.94 109 PRO B N 1
ATOM 2390 C CA . PRO B 1 109 ? 4.027 -18.75 0.775 1 97.94 109 PRO B CA 1
ATOM 2391 C C . PRO B 1 109 ? 2.631 -18.234 0.434 1 97.94 109 PRO B C 1
ATOM 2393 O O . PRO B 1 109 ? 1.84 -18.953 -0.182 1 97.94 109 PRO B O 1
ATOM 2396 N N . ALA B 1 110 ? 2.367 -17.047 0.781 1 98.12 110 ALA B N 1
ATOM 2397 C CA . ALA B 1 110 ? 1.08 -16.438 0.472 1 98.12 110 ALA B CA 1
ATOM 2398 C C . ALA B 1 110 ? 0.891 -16.281 -1.035 1 98.12 110 ALA B C 1
ATOM 2400 O O . ALA B 1 110 ? -0.208 -16.5 -1.553 1 98.12 110 ALA B O 1
ATOM 2401 N N . ILE B 1 111 ? 1.977 -15.914 -1.711 1 98.75 111 ILE B N 1
ATOM 2402 C CA . ILE B 1 111 ? 1.997 -15.805 -3.166 1 98.75 111 ILE B CA 1
ATOM 2403 C C . ILE B 1 111 ? 3.098 -16.688 -3.736 1 98.75 111 ILE B C 1
ATOM 2405 O O . ILE B 1 111 ? 4.207 -16.734 -3.201 1 98.75 111 ILE B O 1
ATOM 2409 N N . ASP B 1 112 ? 2.799 -17.359 -4.746 1 98.81 112 ASP B N 1
ATOM 2410 C CA . ASP B 1 112 ? 3.764 -18.203 -5.445 1 98.81 112 ASP B CA 1
ATOM 2411 C C . ASP B 1 112 ? 3.523 -18.172 -6.953 1 98.81 112 ASP B C 1
ATOM 2413 O O . ASP B 1 112 ? 2.576 -18.797 -7.445 1 98.81 112 ASP B O 1
ATOM 2417 N N . VAL B 1 113 ? 4.328 -17.484 -7.672 1 98.81 113 VAL B N 1
ATOM 2418 C CA . VAL B 1 113 ? 4.32 -17.5 -9.133 1 98.81 113 VAL B CA 1
ATOM 2419 C C . VAL B 1 113 ? 5.273 -18.578 -9.641 1 98.81 113 VAL B C 1
ATOM 2421 O O . VAL B 1 113 ? 6.453 -18.609 -9.281 1 98.81 113 VAL B O 1
ATOM 2424 N N . ASP B 1 114 ? 4.816 -19.375 -10.484 1 98.44 114 ASP B N 1
ATOM 2425 C CA . ASP B 1 114 ? 5.598 -20.531 -10.914 1 98.44 114 ASP B CA 1
ATOM 2426 C C . ASP B 1 114 ? 6.719 -20.109 -11.867 1 98.44 114 ASP B C 1
ATOM 2428 O O . ASP B 1 114 ? 6.75 -18.969 -12.328 1 98.44 114 ASP B O 1
ATOM 2432 N N . GLU B 1 115 ? 7.547 -21.016 -12.164 1 98 115 GLU B N 1
ATOM 2433 C CA . GLU B 1 115 ? 8.734 -20.781 -12.977 1 98 115 GLU B CA 1
ATOM 2434 C C . GLU B 1 115 ? 8.352 -20.266 -14.367 1 98 115 GLU B C 1
ATOM 2436 O O . GLU B 1 115 ? 9.055 -19.438 -14.938 1 98 115 GLU B O 1
ATOM 2441 N N . GLY B 1 116 ? 7.258 -20.766 -14.836 1 97.88 116 GLY B N 1
ATOM 2442 C CA . GLY B 1 116 ? 6.836 -20.406 -16.188 1 97.88 116 GLY B CA 1
ATOM 2443 C C . GLY B 1 116 ? 6.074 -19.094 -16.234 1 97.88 116 GLY B C 1
ATOM 2444 O O . GLY B 1 116 ? 5.738 -18.609 -17.328 1 97.88 116 GLY B O 1
ATOM 2445 N N . PHE B 1 117 ? 5.77 -18.516 -15.07 1 98.5 117 PHE B N 1
ATOM 2446 C CA . PHE B 1 117 ? 4.969 -17.312 -14.977 1 98.5 117 PHE B CA 1
ATOM 2447 C C . PHE B 1 117 ? 3.627 -17.5 -15.672 1 98.5 117 PHE B C 1
ATOM 2449 O O . PHE B 1 117 ? 3.195 -16.625 -16.438 1 98.5 117 PHE B O 1
ATOM 2456 N N . THR B 1 118 ? 3.051 -18.625 -15.422 1 98.44 118 THR B N 1
ATOM 2457 C CA . THR B 1 118 ? 1.766 -18.953 -16.031 1 98.44 118 THR B CA 1
ATOM 2458 C C . THR B 1 118 ? 0.666 -19 -14.969 1 98.44 118 THR B C 1
ATOM 2460 O O . THR B 1 118 ? -0.505 -18.766 -15.273 1 98.44 118 THR B O 1
ATOM 2463 N N . VAL B 1 119 ? 1.137 -19.312 -13.75 1 98.75 119 VAL B N 1
ATOM 2464 C CA . VAL B 1 119 ? 0.186 -19.484 -12.656 1 98.75 119 VAL B CA 1
ATOM 2465 C C . VAL B 1 119 ? 0.656 -18.688 -11.438 1 98.75 119 VAL B C 1
ATOM 2467 O O . VAL B 1 119 ? 1.847 -18.688 -11.117 1 98.75 119 VAL B O 1
ATOM 2470 N N . VAL B 1 120 ? -0.28 -18.031 -10.75 1 98.69 120 VAL B N 1
ATOM 2471 C CA . VAL B 1 120 ? -0.043 -17.438 -9.438 1 98.69 120 VAL B CA 1
ATOM 2472 C C . VAL B 1 120 ? -0.912 -18.141 -8.398 1 98.69 120 VAL B C 1
ATOM 2474 O O . VAL B 1 120 ? -2.131 -18.234 -8.555 1 98.69 120 VAL B O 1
ATOM 2477 N N . ASN B 1 121 ? -0.25 -18.719 -7.422 1 98.44 121 ASN B N 1
ATOM 2478 C CA . ASN B 1 121 ? -0.947 -19.297 -6.281 1 98.44 121 ASN B CA 1
ATOM 2479 C C . ASN B 1 121 ? -1.123 -18.297 -5.152 1 98.44 121 ASN B C 1
ATOM 2481 O O . ASN B 1 121 ? -0.164 -17.625 -4.75 1 98.44 121 ASN B O 1
ATOM 2485 N N . TYR B 1 122 ? -2.32 -18.078 -4.746 1 97.94 122 TYR B N 1
ATOM 2486 C CA . TYR B 1 122 ? -2.635 -17.344 -3.533 1 97.94 122 TYR B CA 1
ATOM 2487 C C . TYR B 1 122 ? -3.113 -18.266 -2.426 1 97.94 122 TYR B C 1
ATOM 2489 O O . TYR B 1 122 ? -4.207 -18.828 -2.512 1 97.94 122 TYR B O 1
ATOM 2497 N N . ARG B 1 123 ? -2.34 -18.406 -1.44 1 95.94 123 ARG B N 1
ATOM 2498 C CA . ARG B 1 123 ? -2.629 -19.344 -0.364 1 95.94 123 ARG B CA 1
ATOM 2499 C C . ARG B 1 123 ? -3.014 -20.719 -0.921 1 95.94 123 ARG B C 1
ATOM 2501 O O . ARG B 1 123 ? -4.055 -21.266 -0.557 1 95.94 123 ARG B O 1
ATOM 2508 N N . GLU B 1 124 ? -2.191 -21.125 -1.923 1 95 124 GLU B N 1
ATOM 2509 C CA . GLU B 1 124 ? -2.252 -22.453 -2.521 1 95 124 GLU B CA 1
ATOM 2510 C C . GLU B 1 124 ? -3.428 -22.578 -3.488 1 95 124 GLU B C 1
ATOM 2512 O O . GLU B 1 124 ? -3.672 -23.641 -4.047 1 95 124 GLU B O 1
ATOM 2517 N N . ILE B 1 125 ? -4.219 -21.547 -3.717 1 96.12 125 ILE B N 1
ATOM 2518 C CA . ILE B 1 125 ? -5.262 -21.516 -4.738 1 96.12 125 ILE B CA 1
ATOM 2519 C C . ILE B 1 125 ? -4.66 -21.078 -6.07 1 96.12 125 ILE B C 1
ATOM 2521 O O . ILE B 1 125 ? -4.176 -19.938 -6.199 1 96.12 125 ILE B O 1
ATOM 2525 N N . PRO B 1 126 ? -4.723 -21.875 -7.043 1 97.12 126 PRO B N 1
ATOM 2526 C CA . PRO B 1 126 ? -4.105 -21.516 -8.32 1 97.12 126 PRO B CA 1
ATOM 2527 C C . PRO B 1 126 ? -4.996 -20.609 -9.172 1 97.12 126 PRO B C 1
ATOM 2529 O O . PRO B 1 126 ? -6.207 -20.828 -9.25 1 97.12 126 PRO B O 1
ATOM 2532 N N . TYR B 1 127 ? -4.438 -19.562 -9.781 1 97.75 127 TYR B N 1
ATOM 2533 C CA . TYR B 1 127 ? -5.027 -18.719 -10.812 1 97.75 127 TYR B CA 1
ATOM 2534 C C . TYR B 1 127 ? -4.105 -18.609 -12.023 1 97.75 127 TYR B C 1
ATOM 2536 O O . TYR B 1 127 ? -2.891 -18.469 -11.875 1 97.75 127 TYR B O 1
ATOM 2544 N N . ARG B 1 128 ? -4.754 -18.703 -13.133 1 98.56 128 ARG B N 1
ATOM 2545 C CA . ARG B 1 128 ? -3.955 -18.375 -14.312 1 98.56 128 ARG B CA 1
ATOM 2546 C C . ARG B 1 128 ? -3.447 -16.938 -14.234 1 98.56 128 ARG B C 1
ATOM 2548 O O . ARG B 1 128 ? -4.223 -16 -13.992 1 98.56 128 ARG B O 1
ATOM 2555 N N . LEU B 1 129 ? -2.18 -16.766 -14.43 1 98.38 129 LE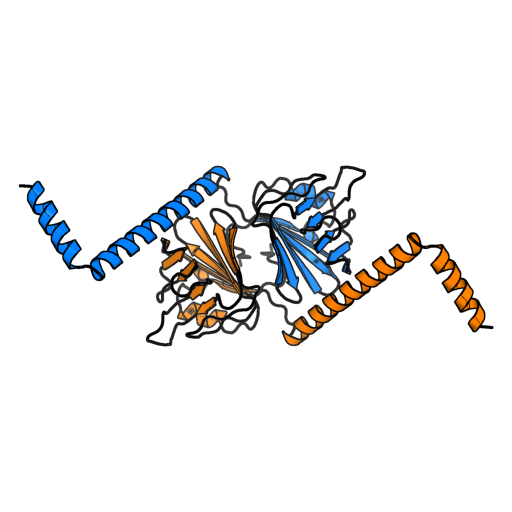U B N 1
ATOM 2556 C CA . LEU B 1 129 ? -1.575 -15.445 -14.391 1 98.38 129 LEU B CA 1
ATOM 2557 C C . LEU B 1 129 ? -1.819 -14.688 -15.695 1 98.38 129 LEU B C 1
ATOM 2559 O O . LEU B 1 129 ? -1.393 -15.133 -16.766 1 98.38 129 LEU B O 1
ATOM 2563 N N . GLN B 1 130 ? -2.471 -13.562 -15.617 1 97 130 GLN B N 1
ATOM 2564 C CA . GLN B 1 130 ? -2.885 -12.844 -16.812 1 97 130 GLN B CA 1
ATOM 2565 C C . GLN B 1 130 ? -1.975 -11.648 -17.078 1 97 130 GLN B C 1
ATOM 2567 O O . GLN B 1 130 ? -1.847 -11.203 -18.234 1 97 130 GLN B O 1
ATOM 2572 N N . GLY B 1 131 ? -1.359 -11.133 -16.062 1 95.81 131 GLY B N 1
ATOM 2573 C CA . GLY B 1 131 ? -0.502 -9.969 -16.25 1 95.81 131 GLY B CA 1
ATOM 2574 C C . GLY B 1 131 ? 0.301 -9.609 -15.016 1 95.81 131 GLY B C 1
ATOM 2575 O O . GLY B 1 131 ? -0.085 -9.945 -13.898 1 95.81 131 GLY B O 1
ATOM 2576 N N . ILE B 1 132 ? 1.415 -8.969 -15.258 1 96.81 132 ILE B N 1
ATOM 2577 C CA . ILE B 1 132 ? 2.273 -8.406 -14.219 1 96.81 132 ILE B CA 1
ATOM 2578 C C . ILE B 1 132 ? 2.611 -6.961 -14.562 1 96.81 132 ILE B C 1
ATOM 2580 O O . ILE B 1 132 ? 2.908 -6.637 -15.711 1 96.81 132 ILE B O 1
ATOM 2584 N N . GLU B 1 133 ? 2.484 -6.133 -13.602 1 93.31 133 GLU B N 1
ATOM 2585 C CA . GLU B 1 133 ? 2.98 -4.762 -13.68 1 93.31 133 GLU B CA 1
ATOM 2586 C C . GLU B 1 133 ? 3.887 -4.438 -12.5 1 93.31 133 GLU B C 1
ATOM 2588 O O . GLU B 1 133 ? 3.547 -4.73 -11.352 1 93.31 133 GLU B O 1
ATOM 2593 N N . VAL B 1 134 ? 5.02 -3.832 -12.773 1 94.88 134 VAL B N 1
ATOM 2594 C CA . VAL B 1 134 ? 5.945 -3.455 -11.711 1 94.88 134 VAL B CA 1
ATOM 2595 C C . VAL B 1 134 ? 6.215 -1.952 -11.766 1 94.88 134 VAL B C 1
ATOM 2597 O O . VAL B 1 134 ? 6.555 -1.414 -12.82 1 94.88 134 VAL B O 1
ATOM 2600 N N . TRP B 1 135 ? 6.074 -1.323 -10.609 1 88.5 135 TRP B N 1
ATOM 2601 C CA . TRP B 1 135 ? 6.281 0.116 -10.492 1 88.5 135 TRP B CA 1
ATOM 2602 C C . TRP B 1 135 ? 7.402 0.421 -9.508 1 88.5 135 TRP B C 1
ATOM 2604 O O . TRP B 1 135 ? 7.379 -0.04 -8.359 1 88.5 135 TRP B O 1
ATOM 2614 N N . GLY B 1 136 ? 8.391 1.173 -10.023 1 90.19 136 GLY B N 1
ATOM 2615 C CA . GLY B 1 136 ? 9.383 1.735 -9.117 1 90.19 136 GLY B CA 1
ATOM 2616 C C . GLY B 1 136 ? 8.875 2.951 -8.359 1 90.19 136 GLY B C 1
ATOM 2617 O O . GLY B 1 136 ? 8.312 3.869 -8.961 1 90.19 136 GLY B O 1
ATOM 2618 N N . CYS B 1 137 ? 9.078 2.969 -7.082 1 83.56 137 CYS B N 1
ATOM 2619 C CA . CYS B 1 137 ? 8.484 4.012 -6.254 1 83.56 137 CYS B CA 1
ATOM 2620 C C . CYS B 1 137 ? 9.562 4.867 -5.598 1 83.56 137 CYS B C 1
ATOM 2622 O O . CYS B 1 137 ? 9.25 5.762 -4.809 1 83.56 137 CYS B O 1
ATOM 2624 N N . GLY B 1 138 ? 10.773 4.602 -5.848 1 79.31 138 GLY B N 1
ATOM 2625 C CA . GLY B 1 138 ? 11.867 5.309 -5.195 1 79.31 138 GLY B CA 1
ATOM 2626 C C . GLY B 1 138 ? 12.172 6.648 -5.84 1 79.31 138 GLY B C 1
ATOM 2627 O O . GLY B 1 138 ? 11.648 6.965 -6.91 1 79.31 138 GLY B O 1
ATOM 2628 N N . THR B 1 139 ? 12.828 7.441 -5.055 1 76.81 139 THR B N 1
ATOM 2629 C CA . THR B 1 139 ? 13.305 8.727 -5.551 1 76.81 139 THR B CA 1
ATOM 2630 C C . THR B 1 139 ? 14.695 8.594 -6.156 1 76.81 139 THR B C 1
ATOM 2632 O O . THR B 1 139 ? 15.305 7.52 -6.09 1 76.81 139 THR B O 1
ATOM 2635 N N . THR B 1 140 ? 15.055 9.648 -6.738 1 72.69 140 THR B N 1
ATOM 2636 C CA . THR B 1 140 ? 16.375 9.703 -7.348 1 72.69 140 THR B CA 1
ATOM 2637 C C . THR B 1 140 ? 17.469 9.781 -6.277 1 72.69 140 THR B C 1
ATOM 2639 O O . THR B 1 140 ? 18.641 9.555 -6.562 1 72.69 140 THR B O 1
ATOM 2642 N N . HIS B 1 141 ? 17.109 9.922 -5.047 1 75.19 141 HIS B N 1
ATOM 2643 C CA . HIS B 1 141 ? 18.094 10 -3.977 1 75.19 141 HIS B CA 1
ATOM 2644 C C . HIS B 1 141 ? 18.656 8.625 -3.643 1 75.19 141 HIS B C 1
ATOM 2646 O O . HIS B 1 141 ? 17.938 7.621 -3.742 1 75.19 141 HIS B O 1
ATOM 2652 N N . SER B 1 142 ? 19.906 8.688 -3.303 1 74.88 142 SER B N 1
ATOM 2653 C CA . SER B 1 142 ? 20.516 7.445 -2.83 1 74.88 142 SER B CA 1
ATOM 2654 C C . SER B 1 142 ? 19.812 6.938 -1.574 1 74.88 142 SER B C 1
ATOM 2656 O O . SER B 1 142 ? 19.203 7.715 -0.84 1 74.88 142 SER B O 1
ATOM 2658 N N . ARG B 1 143 ? 19.875 5.684 -1.385 1 75.44 143 ARG B N 1
ATOM 2659 C CA . ARG B 1 143 ? 19.297 5.082 -0.186 1 75.44 143 ARG B CA 1
ATOM 2660 C C . ARG B 1 143 ? 19.891 5.699 1.075 1 75.44 143 ARG B C 1
ATOM 2662 O O . ARG B 1 143 ? 19.172 5.953 2.047 1 75.44 143 ARG B O 1
ATOM 2669 N N . GLU B 1 144 ? 21.219 5.883 0.969 1 81.31 144 GLU B N 1
ATOM 2670 C CA . GLU B 1 144 ? 21.906 6.512 2.1 1 81.31 144 GLU B CA 1
ATOM 2671 C C . GLU B 1 144 ? 21.312 7.883 2.408 1 81.31 144 GLU B C 1
ATOM 2673 O O . GLU B 1 144 ? 21.094 8.227 3.574 1 81.31 144 GLU B O 1
ATOM 2678 N N . ALA B 1 145 ? 21.078 8.672 1.396 1 82.25 145 ALA B N 1
ATOM 2679 C CA . ALA B 1 145 ? 20.469 9.992 1.572 1 82.25 145 ALA B CA 1
ATOM 2680 C C . ALA B 1 145 ? 19.062 9.867 2.148 1 82.25 145 ALA B C 1
ATOM 2682 O O . ALA B 1 145 ? 18.656 10.664 2.992 1 82.25 145 ALA B O 1
ATOM 2683 N N . GLN B 1 146 ? 18.359 8.875 1.713 1 82.06 146 GLN B N 1
ATOM 2684 C CA . GLN B 1 146 ? 17 8.641 2.209 1 82.06 146 GLN B CA 1
ATOM 2685 C C . GLN B 1 146 ? 17.016 8.266 3.688 1 82.06 146 GLN B C 1
ATOM 2687 O O . GLN B 1 146 ? 16.188 8.742 4.465 1 82.06 146 GLN B O 1
ATOM 2692 N N . LEU B 1 147 ? 18.016 7.477 4.082 1 84.44 147 LEU B N 1
ATOM 2693 C CA . LEU B 1 147 ? 18.141 7.062 5.473 1 84.44 147 LEU B CA 1
ATOM 2694 C C . LEU B 1 147 ? 18.516 8.242 6.363 1 84.44 147 LEU B C 1
ATOM 2696 O O . LEU B 1 147 ? 18.016 8.359 7.488 1 84.44 147 LEU B O 1
ATOM 2700 N N . ASP B 1 148 ? 19.312 9.094 5.836 1 89.88 148 ASP B N 1
ATOM 2701 C CA . ASP B 1 148 ? 19.688 10.305 6.574 1 89.88 148 ASP B CA 1
ATOM 2702 C C . ASP B 1 148 ? 18.469 11.203 6.797 1 89.88 148 ASP B C 1
ATOM 2704 O O . ASP B 1 148 ? 18.312 11.789 7.867 1 89.88 148 ASP B O 1
ATOM 2708 N N . MET B 1 149 ? 17.688 11.305 5.82 1 87.69 149 MET B N 1
ATOM 2709 C CA . MET B 1 149 ? 16.469 12.102 5.945 1 87.69 149 MET B CA 1
ATOM 2710 C C . MET B 1 149 ? 15.516 11.492 6.969 1 87.69 149 MET B C 1
ATOM 2712 O O . MET B 1 149 ? 14.898 12.211 7.758 1 87.69 149 MET B O 1
ATOM 2716 N N . GLN B 1 150 ? 15.414 10.211 6.957 1 87.06 150 GLN B N 1
ATOM 2717 C CA . GLN B 1 150 ? 14.578 9.516 7.926 1 87.06 150 GLN B CA 1
ATOM 2718 C C . GLN B 1 150 ? 15.086 9.734 9.352 1 87.06 150 GLN B C 1
ATOM 2720 O O . GLN B 1 150 ? 14.297 9.984 10.266 1 87.06 150 GLN B O 1
ATOM 2725 N N . LYS B 1 151 ? 16.375 9.648 9.5 1 90.75 151 LYS B N 1
ATOM 2726 C CA . LYS B 1 151 ? 16.984 9.891 10.805 1 90.75 151 LYS B CA 1
ATOM 2727 C C . LYS B 1 151 ? 16.719 11.312 11.281 1 90.75 151 LYS B C 1
ATOM 2729 O O . LYS B 1 151 ? 16.422 11.539 12.461 1 90.75 151 LYS B O 1
ATOM 2734 N N . TRP B 1 152 ? 16.828 12.219 10.383 1 92.06 152 TRP B N 1
ATOM 2735 C CA . TRP B 1 152 ? 16.516 13.609 10.703 1 92.06 152 TRP B CA 1
ATOM 2736 C C . TRP B 1 152 ? 15.07 13.766 11.148 1 92.06 152 TRP B C 1
ATOM 2738 O O . TRP B 1 152 ? 14.789 14.469 12.117 1 92.06 152 TRP B O 1
ATOM 2748 N N . GLN B 1 153 ? 14.086 13.086 10.508 1 91 153 GLN B N 1
ATOM 2749 C CA . GLN B 1 153 ? 12.672 13.125 10.883 1 91 153 GLN B CA 1
ATOM 2750 C C . GLN B 1 153 ? 12.453 12.57 12.281 1 91 153 GLN B C 1
ATOM 2752 O O . GLN B 1 153 ? 11.672 13.117 13.062 1 91 153 GLN B O 1
ATOM 2757 N N . VAL B 1 154 ? 13.18 11.484 12.531 1 90.62 154 VAL B N 1
ATOM 2758 C CA . VAL B 1 154 ? 13.055 10.875 13.852 1 90.62 154 VAL B CA 1
ATOM 2759 C C . VAL B 1 154 ? 13.562 11.836 14.922 1 90.62 154 VAL B C 1
ATOM 2761 O O . VAL B 1 154 ? 12.898 12.031 15.945 1 90.62 154 VAL B O 1
ATOM 2764 N N . LYS B 1 155 ? 14.695 12.469 14.633 1 93.31 155 LYS B N 1
ATOM 2765 C CA . LYS B 1 155 ? 15.266 13.438 15.57 1 93.31 155 LYS B CA 1
ATOM 2766 C C . LYS B 1 155 ? 14.352 14.641 15.734 1 93.31 155 LYS B C 1
ATOM 2768 O O . LYS B 1 155 ? 14.141 15.117 16.859 1 93.31 155 LYS B O 1
ATOM 2773 N N . GLN B 1 156 ? 13.82 15.094 14.664 1 92.5 156 GLN B N 1
ATOM 2774 C CA . GLN B 1 156 ? 12.93 16.25 14.703 1 92.5 156 GLN B CA 1
ATOM 2775 C C . GLN B 1 156 ? 11.648 15.938 15.469 1 92.5 156 GLN B C 1
ATOM 2777 O O . GLN B 1 156 ? 11.148 16.766 16.219 1 92.5 156 GLN B O 1
ATOM 2782 N N . ALA B 1 157 ? 11.102 14.812 15.297 1 90.75 157 ALA B N 1
ATOM 2783 C CA . ALA B 1 157 ? 9.906 14.383 16.031 1 90.75 157 ALA B CA 1
ATOM 2784 C C . ALA B 1 157 ? 10.172 14.336 17.531 1 90.75 157 ALA B C 1
ATOM 2786 O O . ALA B 1 157 ? 9.328 14.75 18.328 1 90.75 157 ALA B O 1
ATOM 2787 N N . GLU B 1 158 ? 11.328 13.812 17.859 1 90.69 158 GLU B N 1
ATOM 2788 C CA . GLU B 1 158 ? 11.727 13.75 19.266 1 90.69 158 GLU B CA 1
ATOM 2789 C C . GLU B 1 158 ? 11.883 15.148 19.859 1 90.69 158 GLU B C 1
ATOM 2791 O O . GLU B 1 158 ? 11.477 15.391 21 1 90.69 158 GLU B O 1
ATOM 2796 N N . LYS B 1 159 ? 12.422 16.031 19.109 1 91.12 159 LYS B N 1
ATOM 2797 C CA . LYS B 1 159 ? 12.586 17.422 19.531 1 91.12 159 LYS B CA 1
ATOM 2798 C C . LYS B 1 159 ? 11.227 18.078 19.766 1 91.12 159 LYS B C 1
ATOM 2800 O O . LYS B 1 159 ? 11.023 18.766 20.766 1 91.12 159 LYS B O 1
ATOM 2805 N N . GLN B 1 160 ? 10.312 17.828 18.828 1 87.31 160 GLN B N 1
ATOM 2806 C CA . GLN B 1 160 ? 8.977 18.406 18.953 1 87.31 160 GLN B CA 1
ATOM 2807 C C . GLN B 1 160 ? 8.242 17.859 20.172 1 87.31 160 GLN B C 1
ATOM 2809 O O . GLN B 1 160 ? 7.512 18.594 20.844 1 87.31 160 GLN B O 1
ATOM 2814 N N . ARG B 1 161 ? 8.438 16.625 20.406 1 84.69 161 ARG B N 1
ATOM 2815 C CA . ARG B 1 161 ? 7.84 15.992 21.578 1 84.69 161 ARG B CA 1
ATOM 2816 C C . ARG B 1 161 ? 8.391 16.609 22.859 1 84.69 161 ARG B C 1
ATOM 2818 O O . ARG B 1 161 ? 7.633 16.875 23.797 1 84.69 161 ARG B O 1
ATOM 2825 N N . GLN B 1 162 ? 9.656 16.891 22.906 1 87.25 162 GLN B N 1
ATOM 2826 C CA . GLN B 1 162 ? 10.305 17.484 24.078 1 87.25 162 GLN B CA 1
ATOM 2827 C C . GLN B 1 162 ? 9.836 18.922 24.297 1 87.25 162 GLN B C 1
ATOM 2829 O O . GLN B 1 162 ? 9.633 19.344 25.438 1 87.25 162 GLN B O 1
ATOM 2834 N N . VAL B 1 163 ? 9.641 19.594 23.25 1 85.12 163 VAL B N 1
ATOM 2835 C CA . VAL B 1 163 ? 9.164 20.969 23.328 1 85.12 163 VAL B CA 1
ATOM 2836 C C . VAL B 1 163 ? 7.746 21 23.891 1 85.12 163 VAL B C 1
ATOM 2838 O O . VAL B 1 163 ? 7.43 21.828 24.75 1 85.12 163 VAL B O 1
ATOM 2841 N N . LYS B 1 164 ? 6.926 20.047 23.562 1 81.62 164 LYS B N 1
ATOM 2842 C CA . LYS B 1 164 ? 5.551 19.969 24.047 1 81.62 164 LYS B CA 1
ATOM 2843 C C . LYS B 1 164 ? 5.504 19.578 25.516 1 81.62 164 LYS B C 1
ATOM 2845 O O . LYS B 1 164 ? 4.699 20.109 26.281 1 81.62 164 LYS B O 1
ATOM 2850 N N . LEU B 1 165 ? 6.352 18.641 25.781 1 83.25 165 LEU B N 1
ATOM 2851 C CA . LEU B 1 165 ? 6.441 18.219 27.172 1 83.25 165 LEU B CA 1
ATOM 2852 C C . LEU B 1 165 ? 6.887 19.375 28.062 1 83.25 165 LEU B C 1
ATOM 2854 O O . LEU B 1 165 ? 6.363 19.547 29.172 1 83.25 165 LEU B O 1
ATOM 2858 N N . SER B 1 166 ? 7.754 20.109 27.531 1 80 166 SER B N 1
ATOM 2859 C CA . SER B 1 166 ? 8.25 21.266 28.281 1 80 166 SER B CA 1
ATOM 2860 C C . SER B 1 166 ? 7.18 22.344 28.406 1 80 166 SER B C 1
ATOM 2862 O O . SER B 1 166 ? 6.984 22.906 29.469 1 80 166 SER B O 1
ATOM 2864 N N . ALA B 1 167 ? 6.457 22.531 27.406 1 77.25 167 ALA B N 1
ATOM 2865 C CA . ALA B 1 167 ? 5.395 23.531 27.422 1 77.25 167 ALA B CA 1
ATOM 2866 C C . ALA B 1 167 ? 4.277 23.141 28.375 1 77.25 167 ALA B C 1
ATOM 2868 O O . ALA B 1 167 ? 3.75 23.984 29.109 1 77.25 167 ALA B O 1
ATOM 2869 N N . SER B 1 168 ? 4 21.875 28.359 1 75.5 168 SER B N 1
ATOM 2870 C CA . SER B 1 168 ? 2.984 21.359 29.281 1 75.5 168 SER B CA 1
ATOM 2871 C C . SER B 1 168 ? 3.43 21.484 30.734 1 75.5 168 SER B C 1
ATOM 2873 O O . SER B 1 168 ? 2.623 21.797 31.609 1 75.5 168 SER B O 1
ATOM 2875 N N . ASP B 1 169 ? 4.648 21.219 30.891 1 75.06 169 ASP B N 1
ATOM 2876 C CA . ASP B 1 169 ? 5.215 21.391 32.219 1 75.06 169 ASP B CA 1
ATOM 2877 C C . ASP B 1 169 ? 5.117 22.828 32.688 1 75.06 169 ASP B C 1
ATOM 2879 O O . ASP B 1 169 ? 4.855 23.094 33.875 1 75.06 169 ASP B O 1
ATOM 2883 N N . TRP B 1 170 ? 5.246 23.703 31.781 1 71.56 170 TRP B N 1
ATOM 2884 C CA . TRP B 1 170 ? 5.156 25.125 32.125 1 71.56 170 TRP B CA 1
ATOM 2885 C C . TRP B 1 170 ? 3.721 25.516 32.438 1 71.56 170 TRP B C 1
ATOM 2887 O O . TRP B 1 170 ? 3.482 26.297 33.375 1 71.56 170 TRP B O 1
ATOM 2897 N N . VAL B 1 171 ? 2.859 24.891 31.703 1 74 171 VAL B N 1
ATOM 2898 C CA . VAL B 1 171 ? 1.447 25.188 31.922 1 74 171 VAL B CA 1
ATOM 2899 C C . VAL B 1 171 ? 0.99 24.578 33.25 1 74 171 VAL B C 1
ATOM 2901 O O . VAL B 1 171 ? 0.22 25.203 33.969 1 74 171 VAL B O 1
ATOM 2904 N N . ASP B 1 172 ? 1.561 23.469 33.438 1 77.56 172 ASP B N 1
ATOM 2905 C CA . ASP B 1 172 ? 1.148 22.766 34.656 1 77.56 172 ASP B CA 1
ATOM 2906 C C . ASP B 1 172 ? 1.891 23.312 35.875 1 77.56 172 ASP B C 1
ATOM 2908 O O . ASP B 1 172 ? 1.436 23.156 37 1 77.56 172 ASP B O 1
ATOM 2912 N N . HIS B 1 173 ? 3.033 23.906 35.625 1 76.88 173 HIS B N 1
ATOM 2913 C CA . HIS B 1 173 ? 3.818 24.422 36.75 1 76.88 173 HIS B CA 1
ATOM 2914 C C . HIS B 1 173 ? 4.301 25.844 36.469 1 76.88 173 HIS B C 1
ATOM 2916 O O . HIS B 1 173 ? 5.504 26.078 36.312 1 76.88 173 HIS B O 1
ATOM 2922 N N . PRO B 1 174 ? 3.412 26.734 36.281 1 67.62 174 PRO B N 1
ATOM 2923 C CA . PRO B 1 174 ? 3.76 28.125 35.938 1 67.62 174 PRO B CA 1
ATOM 2924 C C . PRO B 1 174 ? 4.742 28.75 36.938 1 67.62 174 PRO B C 1
ATOM 2926 O O . PRO B 1 174 ? 5.543 29.609 36.531 1 67.62 174 PRO B O 1
ATOM 2929 N N . ASP B 1 175 ? 4.578 28.25 38.062 1 66.5 175 ASP B N 1
ATOM 2930 C CA . ASP B 1 175 ? 5.453 28.797 39.062 1 66.5 175 ASP B CA 1
ATOM 2931 C C . ASP B 1 175 ? 6.918 28.484 38.781 1 66.5 175 ASP B C 1
ATOM 2933 O O . ASP B 1 175 ? 7.793 29.328 39 1 66.5 175 ASP B O 1
ATOM 2937 N N . ARG B 1 176 ? 7.133 27.344 38.375 1 62.62 176 ARG B N 1
ATOM 2938 C CA . ARG B 1 176 ? 8.5 26.953 38.062 1 62.62 176 ARG B CA 1
ATOM 2939 C C . ARG B 1 176 ? 9.07 27.828 36.938 1 62.62 176 ARG B C 1
ATOM 2941 O O . ARG B 1 176 ? 10.242 28.203 36.969 1 62.62 176 ARG B O 1
ATOM 2948 N N . TYR B 1 177 ? 8.18 28.062 36.062 1 59.81 177 TYR B N 1
ATOM 2949 C CA . TYR B 1 177 ? 8.578 28.891 34.938 1 59.81 177 TYR B CA 1
ATOM 2950 C C . TYR B 1 177 ? 8.945 30.297 35.375 1 59.81 177 TYR B C 1
ATOM 2952 O O . TYR B 1 177 ? 9.945 30.859 34.938 1 59.81 177 TYR B O 1
ATOM 2960 N N . LEU B 1 178 ? 8.109 30.656 36.188 1 61.19 178 LEU B N 1
ATOM 2961 C CA . LEU B 1 178 ? 8.367 31.984 36.75 1 61.19 178 LEU B CA 1
ATOM 2962 C C . LEU B 1 178 ? 9.68 32 37.531 1 61.19 178 LEU B C 1
ATOM 2964 O O . LEU B 1 178 ? 10.445 32.969 37.438 1 61.19 178 LEU B O 1
ATOM 2968 N N . LEU B 1 179 ? 9.961 31.016 38.125 1 62.5 179 LEU B N 1
ATOM 2969 C CA . LEU B 1 179 ? 11.195 30.922 38.875 1 62.5 179 LEU B CA 1
ATOM 2970 C C . LEU B 1 179 ? 12.406 30.812 37.969 1 62.5 179 LEU B C 1
ATOM 2972 O O . LEU B 1 179 ? 13.445 31.438 38.219 1 62.5 179 LEU B O 1
ATOM 2976 N N . GLU B 1 180 ? 12.203 30.141 36.875 1 65.31 180 GLU B N 1
ATOM 2977 C CA . GLU B 1 180 ? 13.305 29.969 35.938 1 65.31 180 GLU B CA 1
ATOM 2978 C C . GLU B 1 180 ? 13.602 31.281 35.219 1 65.31 180 GLU B C 1
ATOM 2980 O O . GLU B 1 180 ? 14.766 31.609 34.969 1 65.31 180 GLU B O 1
ATOM 2985 N N . LEU B 1 181 ? 12.539 31.938 34.844 1 62.81 181 LEU B N 1
ATOM 2986 C CA . LEU B 1 181 ? 12.695 33.25 34.25 1 62.81 181 LEU B CA 1
ATOM 2987 C C . LEU B 1 181 ? 13.312 34.25 35.219 1 62.81 181 LEU B C 1
ATOM 2989 O O . LEU B 1 181 ? 14.172 35.031 34.844 1 62.81 181 LEU B O 1
ATOM 2993 N N . ALA B 1 182 ? 12.984 34.188 36.406 1 67.06 182 ALA B N 1
ATOM 2994 C CA . ALA B 1 182 ? 13.523 35.031 37.438 1 67.06 182 ALA B CA 1
ATOM 2995 C C . ALA B 1 182 ? 14.977 34.719 37.75 1 67.06 182 ALA B C 1
ATOM 2997 O O . ALA B 1 182 ? 15.789 35.594 38 1 67.06 182 ALA B O 1
ATOM 2998 N N . GLY B 1 183 ? 15.18 33.438 37.625 1 59.84 183 GLY B N 1
ATOM 2999 C CA . GLY B 1 183 ? 16.547 33 37.906 1 59.84 183 GLY B CA 1
ATOM 3000 C C . GLY B 1 183 ? 17.516 33.406 36.812 1 59.84 183 GLY B C 1
ATOM 3001 O O . GLY B 1 183 ? 18.672 33.75 37.062 1 59.84 183 GLY B O 1
ATOM 3002 N N . ARG B 1 184 ? 17.156 33.312 35.656 1 64.19 184 ARG B N 1
ATOM 3003 C CA . ARG B 1 184 ? 18 33.75 34.562 1 64.19 184 ARG B CA 1
ATOM 3004 C C . ARG B 1 184 ? 18.266 35.25 34.594 1 64.19 184 ARG B C 1
ATOM 3006 O O . ARG B 1 184 ? 19.344 35.688 34.219 1 64.19 184 ARG B O 1
ATOM 3013 N N . GLN B 1 185 ? 17.344 35.969 34.969 1 57.91 185 GLN B N 1
ATOM 3014 C CA . GLN B 1 185 ? 17.547 37.406 35.094 1 57.91 185 GLN B CA 1
ATOM 3015 C C . GLN B 1 185 ? 18.594 37.75 36.156 1 57.91 185 GLN B C 1
ATOM 3017 O O . GLN B 1 185 ? 19.328 38.719 36 1 57.91 185 GLN B O 1
ATOM 3022 N N . SER B 1 186 ? 18.812 36.844 37 1 59.69 186 SER B N 1
ATOM 3023 C CA . SER B 1 186 ? 19.781 37.156 38.062 1 59.69 186 SER B CA 1
ATOM 3024 C C . SER B 1 186 ? 21.203 36.906 37.594 1 59.69 186 SER B C 1
ATOM 3026 O O . SER B 1 186 ? 22.156 37.438 38.156 1 59.69 186 SER B O 1
ATOM 3028 N N . TYR B 1 187 ? 21.375 36.062 36.688 1 53.97 187 TYR B N 1
ATOM 3029 C CA . TYR B 1 187 ? 22.75 35.812 36.25 1 53.97 187 TYR B CA 1
ATOM 3030 C C . TYR B 1 187 ? 23.188 36.875 35.25 1 53.97 187 TYR B C 1
ATOM 3032 O O . TYR B 1 187 ? 24.391 37.062 35 1 53.97 187 TYR B O 1
ATOM 3040 N N . ASN B 1 188 ? 22.422 37.438 34.5 1 50.78 188 ASN B N 1
ATOM 3041 C CA . ASN B 1 188 ? 22.812 38.438 33.5 1 50.78 188 ASN B CA 1
ATOM 3042 C C . ASN B 1 188 ? 22.969 39.844 34.156 1 50.78 188 ASN B C 1
ATOM 3044 O O . ASN B 1 188 ? 23.109 40.812 33.438 1 50.78 188 ASN B O 1
ATOM 3048 N N . LYS B 1 189 ? 23.078 39.875 35.5 1 41.66 189 LYS B N 1
ATOM 3049 C CA . LYS B 1 189 ? 23.516 41.125 36.094 1 41.66 189 LYS B CA 1
ATOM 3050 C C . LYS B 1 189 ? 25 41.094 36.438 1 41.66 189 LYS B C 1
ATOM 3052 O O . LYS B 1 189 ? 25.531 40.094 36.844 1 41.66 189 LYS B O 1
#

Secondary structure (DSSP, 8-state):
----SSTT-EEEEEHHHH-SSHHHHHHHHTT--S-EEEEEEEGGG-EEEEEESS-----SS-B--TT-EEEEEESS-EEEEE-SS-EEEESS-TTS--EEEESS-TTS-SEEE-TTSSEEEETTEEEEEEEEEEEE---SS-HHHHHHHHHHHHHHHHHHHHHHHHHHHHHH-HHHHHHHHHHHHHHT-/----SSTT-EEEEEHHHH-SSHHHHHHHHTT--S-EEEEEEEGGG-EEEEEESS-----SS-B--TT-EEEEEESS-EEEEE-SS-EEEESS-TTS--EEEESS-TTS-SEEE-TTSSEEEETTEEEEEEEEEEEE---SS-HHHHHHHHHHHHHHHHHHHHHHHHHHHHHH-HHHHHHHHHHHHHHT-

Organism: Ladona fulva (NCBI:txid123851)

pLDDT: mean 87.56, std 14.28, range [23.31, 98.81]

InterPro domains:
  IPR006571 TLDc domain [PF07534] (8-118)
  IPR006571 TLDc domain [PS51886] (1-138)
  IPR006571 TLDc domain [SM00584] (1-138)

Nearest PDB structures (foldseek):
  4acj-assembly1_A  TM=8.320E-01  e=1.981E-08  Danio rerio
  8ar9-assembly1_A  TM=8.467E-01  e=6.887E-08  Homo sapiens
  7obp-assembly5_E  TM=8.287E-01  e=1.284E-07  Homo sapiens
  7obp-assembly6_F  TM=8.002E-01  e=5.926E-07  Homo sapiens
  7uzi-assembly1_U  TM=7.659E-01  e=1.705E-07  Rattus norvegicus

Sequence (378 aa):
MGLICPSHWVLLYNSRDQGLGANRFTHHVLNYRGPSLTFLQGEGGVEFCIAATDEWKESNHYWGHDGCMVIQILPLFQVVEQGPKILYLNTSIRGYPQGVRAGKDPRKPAIDVDEGFTVVNYREIPYRLQGIEVWGCGTTHSREAQLDMQKWQVKQAEKQRQVKLSASDWVDHPDRYLLELAGRQSYNKMGLICPSHWVLLYNSRDQGLGANRFTHHVLNYRGPSLTFLQGEGGVEFCIAATDEWKESNHYWGHDGCMVIQILPLFQVVEQGPKILYLNTSIRGYPQGVRAGKDPRKPAIDVDEGFTVVNYREIPYRLQGIEVWGCGTTHSREAQLDMQKWQVKQAEKQRQVKLSASDWVDHPDRYLLELAGRQSYNK

Radius of gyration: 25.31 Å; Cα contacts (8 Å, |Δi|>4): 797; chains: 2; bounding box: 45×97×63 Å